Protein AF-A0ABD2MPP8-F1 (afdb_monomer_lite)

pLDDT: mean 80.08, std 15.17, range [40.19, 96.5]

Secondary structure (DSSP, 8-state):
-HHHHHHHHHHHHHHHHHHHHHHHHTT-SEEE----HHHHHHHHHHHHHTT-GGGHHHHHSSEE--SSS-EEE-TTTT--HHHHHHHHHHTTPPP---------TTSSHHHHHHHHHHHHHHH-HHHHHHHHHHHHH-PPP--TT--EEE-TTT--EEE--TTS--HHHHHHHHHHHHHS-----S--------GGG--S-HHHHTTGGGS--

Foldseek 3Di:
DVVVQLVVVLVVLVVVVVVVVVCVVVQHQEAEDADALLRLLLVLVSCVVVQVLQCLCQSNPQWNCLDPRHIYGYPRHHPDPVVVVVVCVVVVNDDDDDDDDPDPQPPDPSSVSSVVSVVCCVPPVVVSVVSSVVSNVSDDPPPPPFDWAAAPRNSTTDGPDQPDDGSLVVVVVVVCCVVDVDDPDDDDDPDRDCPPDDNHDPSCVVVVVVPDD

Structure (mmCIF, N/CA/C/O backbone):
data_AF-A0ABD2MPP8-F1
#
_entry.id   AF-A0ABD2MPP8-F1
#
loop_
_atom_site.group_PDB
_atom_site.id
_atom_site.type_symbol
_atom_site.label_atom_id
_atom_site.label_alt_id
_atom_site.label_comp_id
_atom_site.label_asym_id
_atom_site.label_entity_id
_atom_site.label_seq_id
_atom_site.pdbx_PDB_ins_code
_atom_site.Cartn_x
_atom_site.Cartn_y
_atom_site.Cartn_z
_atom_site.occupancy
_atom_site.B_iso_or_equiv
_atom_site.auth_seq_id
_atom_site.auth_comp_id
_atom_site.auth_asym_id
_atom_site.auth_atom_id
_atom_site.pdbx_PDB_model_num
ATOM 1 N N . MET A 1 1 ? 20.427 -1.787 3.041 1.00 58.88 1 MET A N 1
ATOM 2 C CA . MET A 1 1 ? 19.261 -1.143 2.392 1.00 58.88 1 MET A CA 1
ATOM 3 C C . MET A 1 1 ? 18.561 -2.046 1.381 1.00 58.88 1 MET A C 1
ATOM 5 O O . MET A 1 1 ? 17.381 -2.296 1.579 1.00 58.88 1 MET A O 1
ATOM 9 N N . VAL A 1 2 ? 19.241 -2.560 0.342 1.00 62.03 2 VAL A N 1
ATOM 10 C CA . VAL A 1 2 ? 18.590 -3.377 -0.712 1.00 62.03 2 VAL A CA 1
ATOM 11 C C . VAL A 1 2 ? 17.966 -4.662 -0.151 1.00 62.03 2 VAL A C 1
ATOM 13 O O . VAL A 1 2 ? 16.770 -4.861 -0.313 1.00 62.03 2 VAL A O 1
ATOM 16 N N . VAL A 1 3 ? 18.720 -5.473 0.600 1.00 63.66 3 VAL A N 1
ATOM 17 C CA . VAL A 1 3 ? 18.216 -6.733 1.194 1.00 63.66 3 VAL A CA 1
ATOM 18 C C . VAL A 1 3 ? 16.975 -6.506 2.067 1.00 63.66 3 VAL A C 1
ATOM 20 O O . VAL A 1 3 ? 15.974 -7.193 1.909 1.00 63.66 3 VAL A O 1
ATOM 23 N N . GLN A 1 4 ? 16.992 -5.482 2.924 1.00 70.31 4 GLN A N 1
ATOM 24 C CA . GLN A 1 4 ? 15.853 -5.167 3.791 1.00 70.31 4 GLN A CA 1
ATOM 25 C C . GLN A 1 4 ? 14.607 -4.716 3.020 1.00 70.31 4 GLN A C 1
ATOM 27 O O . GLN A 1 4 ? 13.488 -5.005 3.436 1.00 70.31 4 GLN A O 1
ATOM 32 N N . SER A 1 5 ? 14.805 -4.022 1.896 1.00 72.25 5 SER A N 1
ATOM 33 C CA . SER A 1 5 ? 13.721 -3.631 0.997 1.00 72.25 5 SER A CA 1
ATOM 34 C C . SER A 1 5 ? 13.028 -4.867 0.414 1.00 72.25 5 SER A C 1
ATOM 36 O O . SER A 1 5 ? 11.805 -4.970 0.498 1.00 72.25 5 SER A O 1
ATOM 38 N N . LEU A 1 6 ? 13.806 -5.860 -0.043 1.00 74.81 6 LEU A N 1
ATOM 39 C CA . LEU A 1 6 ? 13.271 -7.136 -0.530 1.00 74.81 6 LEU A CA 1
ATOM 40 C C . LEU A 1 6 ? 12.517 -7.907 0.561 1.00 74.81 6 LEU A C 1
ATOM 42 O O . LEU A 1 6 ? 11.451 -8.456 0.290 1.00 74.81 6 LEU A O 1
ATOM 46 N N . THR A 1 7 ? 13.028 -7.934 1.796 1.00 79.81 7 THR A N 1
ATOM 47 C CA . THR A 1 7 ? 12.351 -8.610 2.915 1.00 79.81 7 THR A CA 1
ATOM 48 C C . THR A 1 7 ? 10.980 -8.000 3.205 1.00 79.81 7 THR A C 1
ATOM 50 O O . THR A 1 7 ? 10.009 -8.730 3.418 1.00 79.81 7 THR A O 1
ATOM 53 N N . ASN A 1 8 ? 10.876 -6.668 3.184 1.00 80.44 8 ASN A N 1
ATOM 54 C CA . ASN A 1 8 ? 9.601 -5.974 3.371 1.00 80.44 8 ASN A CA 1
ATOM 55 C C . ASN A 1 8 ? 8.615 -6.298 2.241 1.00 80.44 8 ASN A C 1
ATOM 57 O O . ASN A 1 8 ? 7.441 -6.566 2.498 1.00 80.44 8 ASN A O 1
ATOM 61 N N . ASP A 1 9 ? 9.099 -6.352 1.003 1.00 81.50 9 ASP A N 1
ATOM 62 C CA . ASP A 1 9 ? 8.280 -6.705 -0.154 1.00 81.50 9 ASP A CA 1
ATOM 63 C C . ASP A 1 9 ? 7.760 -8.145 -0.080 1.00 81.50 9 ASP A C 1
ATOM 65 O O . ASP A 1 9 ? 6.569 -8.386 -0.286 1.00 81.50 9 ASP A O 1
ATOM 69 N N . LEU A 1 10 ? 8.622 -9.094 0.292 1.00 85.00 10 LEU A N 1
ATOM 70 C CA . LEU A 1 10 ? 8.243 -10.489 0.517 1.00 85.00 10 LEU A CA 1
ATOM 71 C C . LEU A 1 10 ? 7.164 -10.599 1.604 1.00 85.00 10 LEU A C 1
ATOM 73 O O . LEU A 1 10 ? 6.162 -11.295 1.426 1.00 85.00 10 LEU A O 1
ATOM 77 N N . LYS A 1 11 ? 7.339 -9.882 2.721 1.00 86.00 11 LYS A N 1
ATOM 78 C CA . LYS A 1 11 ? 6.370 -9.855 3.823 1.00 86.00 11 LYS A CA 1
ATOM 79 C C . LYS A 1 11 ? 5.007 -9.346 3.354 1.00 86.00 11 LYS A C 1
ATOM 81 O O . LYS A 1 11 ? 3.990 -9.952 3.689 1.00 86.00 11 LYS A O 1
ATOM 86 N N . ASN A 1 12 ? 4.978 -8.284 2.551 1.00 86.44 12 ASN A N 1
ATOM 87 C CA . ASN A 1 12 ? 3.739 -7.714 2.022 1.00 86.44 12 ASN A CA 1
ATOM 88 C C . ASN A 1 12 ? 3.041 -8.658 1.032 1.00 86.44 12 ASN A C 1
ATOM 90 O O . ASN A 1 12 ? 1.830 -8.863 1.135 1.00 86.44 12 ASN A O 1
ATOM 94 N N . ILE A 1 13 ? 3.797 -9.296 0.132 1.00 88.44 13 ILE A N 1
ATOM 95 C CA . ILE A 1 13 ? 3.264 -10.294 -0.810 1.00 88.44 13 ILE A CA 1
ATOM 96 C C . ILE A 1 13 ? 2.644 -11.473 -0.048 1.00 88.44 13 ILE A C 1
ATOM 98 O O . ILE A 1 13 ? 1.509 -11.866 -0.329 1.00 88.44 13 ILE A O 1
ATOM 102 N N . ASN A 1 14 ? 3.349 -12.001 0.956 1.00 89.62 14 ASN A N 1
ATOM 103 C CA . ASN A 1 14 ? 2.864 -13.118 1.765 1.00 89.62 14 ASN A CA 1
ATOM 104 C C . ASN A 1 14 ? 1.644 -12.740 2.608 1.00 89.62 14 ASN A C 1
ATOM 106 O O . ASN A 1 14 ? 0.672 -13.493 2.635 1.00 89.62 14 ASN A O 1
ATOM 110 N N . LYS A 1 15 ? 1.651 -11.559 3.245 1.00 91.06 15 LYS A N 1
ATOM 111 C CA . LYS A 1 15 ? 0.497 -11.041 3.996 1.00 91.06 15 LYS A CA 1
ATOM 112 C C . LYS A 1 15 ? -0.742 -10.992 3.105 1.00 91.06 15 LYS A C 1
ATOM 114 O O . LYS A 1 15 ? -1.784 -11.520 3.482 1.00 91.06 15 LYS A O 1
ATOM 119 N N . ARG A 1 16 ? -0.616 -10.422 1.903 1.00 91.69 16 ARG A N 1
ATOM 120 C CA . ARG A 1 16 ? -1.707 -10.360 0.924 1.00 91.69 16 ARG A CA 1
ATOM 121 C C . ARG A 1 16 ? -2.205 -11.756 0.541 1.00 91.69 16 ARG A C 1
ATOM 123 O O . ARG A 1 16 ? -3.410 -11.985 0.542 1.00 91.69 16 ARG A O 1
ATOM 130 N N . LYS A 1 17 ? -1.295 -12.687 0.234 1.00 91.75 17 LYS A N 1
ATOM 131 C CA . LYS A 1 17 ? -1.649 -14.065 -0.140 1.00 91.75 17 LYS A CA 1
ATOM 132 C C . LYS A 1 17 ? -2.447 -14.760 0.964 1.00 91.75 17 LYS A C 1
ATOM 134 O O . LYS A 1 17 ? -3.519 -15.285 0.693 1.00 91.75 17 LYS A O 1
ATOM 139 N N . ILE A 1 18 ? -1.966 -14.690 2.205 1.00 93.88 18 ILE A N 1
ATOM 140 C CA . ILE A 1 18 ? -2.634 -15.302 3.360 1.00 93.88 18 ILE A CA 1
ATOM 141 C C . ILE A 1 18 ? -4.024 -14.697 3.572 1.00 93.88 18 ILE A C 1
ATOM 143 O O . ILE A 1 18 ? -4.979 -15.441 3.773 1.00 93.88 18 ILE A O 1
ATOM 147 N N . LEU A 1 19 ? -4.163 -13.369 3.493 1.00 93.75 19 LEU A N 1
ATOM 148 C CA . LEU A 1 19 ? -5.461 -12.703 3.645 1.00 93.75 19 LEU A CA 1
ATOM 149 C C . LEU A 1 19 ? -6.479 -13.187 2.603 1.00 93.75 19 LEU A C 1
ATOM 151 O O . LEU A 1 19 ? -7.621 -13.475 2.953 1.00 93.75 19 LEU A O 1
ATOM 155 N N . ILE A 1 20 ? -6.057 -13.326 1.346 1.00 93.62 20 ILE A N 1
ATOM 156 C CA . ILE A 1 20 ? -6.913 -13.831 0.266 1.00 93.62 20 ILE A CA 1
ATOM 157 C C . ILE A 1 20 ? -7.263 -15.304 0.486 1.00 93.62 20 ILE A C 1
ATOM 159 O O . ILE A 1 20 ? -8.428 -15.675 0.365 1.00 93.62 20 ILE A O 1
ATOM 163 N N . ASP A 1 21 ? -6.288 -16.142 0.843 1.00 93.94 21 ASP A N 1
ATOM 164 C CA . ASP A 1 21 ? -6.516 -17.569 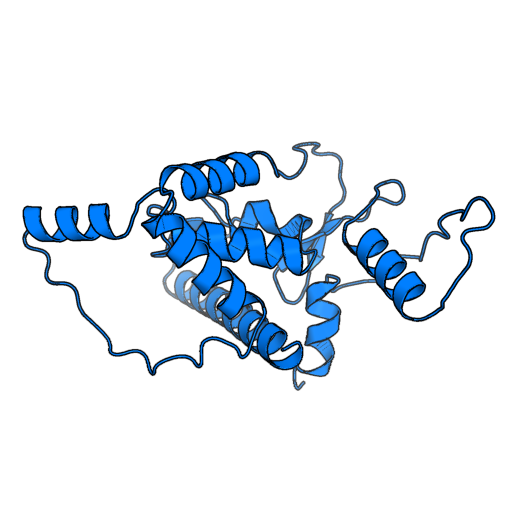1.089 1.00 93.94 21 ASP A CA 1
ATOM 165 C C . ASP A 1 21 ? -7.501 -17.787 2.250 1.00 93.94 21 ASP A C 1
ATOM 167 O O . ASP A 1 21 ? -8.380 -18.648 2.177 1.00 93.94 21 ASP A O 1
ATOM 171 N N . VAL A 1 22 ? -7.397 -16.982 3.312 1.00 95.81 22 VAL A N 1
ATOM 172 C CA . VAL A 1 22 ? -8.336 -17.001 4.442 1.00 95.81 22 VAL A CA 1
ATOM 173 C C . VAL A 1 22 ? -9.717 -16.507 4.016 1.00 95.81 22 VAL A C 1
ATOM 175 O O . VAL A 1 22 ? -10.708 -17.167 4.317 1.00 95.81 22 VAL A O 1
ATOM 178 N N . ALA A 1 23 ? -9.807 -15.402 3.274 1.00 95.12 23 ALA A N 1
ATOM 179 C CA . ALA A 1 23 ? -11.087 -14.891 2.789 1.00 95.12 23 ALA A CA 1
ATOM 180 C C . ALA A 1 23 ? -11.810 -15.901 1.888 1.00 95.12 23 ALA A C 1
ATOM 182 O O . ALA A 1 23 ? -13.013 -16.095 2.042 1.00 95.12 23 ALA A O 1
ATOM 183 N N . LYS A 1 24 ? -11.081 -16.618 1.024 1.00 94.50 24 LYS A N 1
ATOM 184 C CA . LYS A 1 24 ? -11.640 -17.703 0.203 1.00 94.50 24 LYS A CA 1
ATOM 185 C C . LYS A 1 24 ? -12.188 -18.845 1.053 1.00 94.50 24 LYS A C 1
ATOM 187 O O . LYS A 1 24 ? -13.294 -19.308 0.800 1.00 94.50 24 LYS A O 1
ATOM 192 N N . LYS A 1 25 ? -11.456 -19.270 2.090 1.00 95.81 25 LYS A N 1
ATOM 193 C CA . LYS A 1 25 ? -11.927 -20.307 3.030 1.00 95.81 25 LYS A CA 1
ATOM 194 C C . LYS A 1 25 ? -13.184 -19.887 3.791 1.00 95.81 25 LYS A C 1
ATOM 196 O O . LYS A 1 25 ? -14.026 -20.729 4.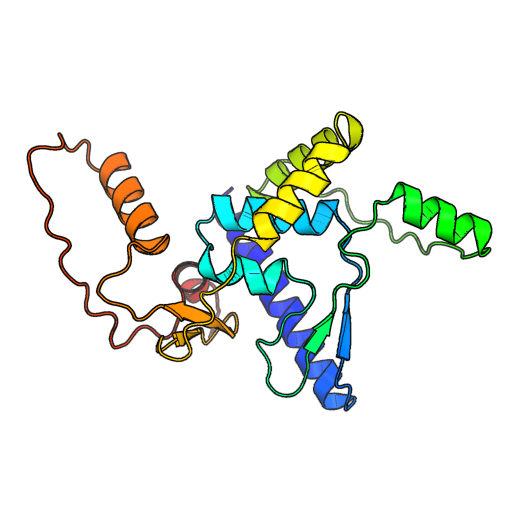072 1.00 95.81 25 LYS A O 1
ATOM 201 N N . LEU A 1 26 ? -13.304 -18.600 4.111 1.00 95.50 26 LEU A N 1
ATOM 202 C CA . LEU A 1 26 ? -14.459 -18.024 4.804 1.00 95.50 26 LEU A CA 1
ATOM 203 C C . LEU A 1 26 ? -15.590 -17.591 3.853 1.00 95.50 26 LEU A C 1
ATOM 205 O O . LEU A 1 26 ? -16.607 -17.086 4.318 1.00 95.50 26 LEU A O 1
ATOM 209 N N . ASN A 1 27 ? -15.430 -17.791 2.540 1.00 94.44 27 ASN A N 1
ATOM 210 C CA . ASN A 1 27 ? -16.364 -17.353 1.500 1.00 94.44 27 ASN A CA 1
ATOM 211 C C . ASN A 1 27 ? -16.661 -15.835 1.523 1.00 94.44 27 ASN A C 1
ATOM 213 O O . ASN A 1 27 ? -17.768 -15.384 1.225 1.00 94.44 27 ASN A O 1
ATOM 217 N N . CYS A 1 28 ? -15.659 -15.032 1.885 1.00 94.62 28 CYS A N 1
ATOM 218 C CA . CYS A 1 28 ? -15.737 -13.576 1.910 1.00 94.62 28 CYS A CA 1
ATOM 219 C C . CYS A 1 28 ? -15.312 -12.989 0.560 1.00 94.62 28 CYS A C 1
ATOM 221 O O . CYS A 1 28 ? -14.188 -13.200 0.110 1.00 94.62 28 CYS A O 1
ATOM 223 N N . LYS A 1 29 ? -16.182 -12.176 -0.049 1.00 94.69 29 LYS A N 1
ATOM 224 C CA . LYS A 1 29 ? -15.888 -11.469 -1.308 1.00 94.69 29 LYS A CA 1
ATOM 225 C C . LYS A 1 29 ? -15.012 -10.225 -1.119 1.00 94.69 29 LYS A C 1
ATOM 227 O O . LYS A 1 29 ? -14.281 -9.842 -2.028 1.00 94.69 29 LYS A O 1
ATOM 232 N N . PHE A 1 30 ? -15.094 -9.585 0.046 1.00 96.00 30 PHE A N 1
ATOM 233 C CA . PHE A 1 30 ? -14.427 -8.313 0.319 1.00 96.00 30 PHE A CA 1
ATOM 234 C C . PHE A 1 30 ? -13.554 -8.404 1.567 1.00 96.00 30 PHE A C 1
ATOM 236 O O . PHE A 1 30 ? -13.971 -8.957 2.583 1.00 96.00 30 PHE A O 1
ATOM 243 N N . ILE A 1 31 ? -12.358 -7.828 1.485 1.00 96.38 31 ILE A N 1
ATOM 244 C CA . ILE A 1 31 ? -11.451 -7.632 2.618 1.00 96.38 31 ILE A CA 1
ATOM 245 C C . ILE A 1 31 ? -11.286 -6.129 2.803 1.00 96.38 31 ILE A C 1
ATOM 247 O O . ILE A 1 31 ? -10.921 -5.444 1.854 1.00 96.38 31 ILE A O 1
ATOM 251 N N . PHE A 1 32 ? -11.511 -5.618 4.010 1.00 96.00 32 PHE A N 1
ATOM 252 C CA . PHE A 1 32 ? -11.220 -4.225 4.340 1.00 96.00 32 PHE A CA 1
ATOM 253 C C . PHE A 1 32 ? -9.860 -4.129 5.011 1.00 96.00 32 PHE A C 1
ATOM 255 O O . PHE A 1 32 ? -9.592 -4.844 5.979 1.00 96.00 32 PHE A O 1
ATOM 262 N N . THR A 1 33 ? -9.005 -3.254 4.500 1.00 94.50 33 THR A N 1
ATOM 263 C CA . THR A 1 33 ? -7.684 -3.006 5.068 1.00 94.50 33 THR A CA 1
ATOM 264 C C . THR A 1 33 ? -7.598 -1.597 5.668 1.00 94.50 33 THR A C 1
ATOM 266 O O . THR A 1 33 ? -8.309 -0.689 5.226 1.00 94.50 33 THR A O 1
ATOM 269 N N . PRO A 1 34 ? -6.798 -1.417 6.736 1.00 92.62 34 PRO A N 1
ATOM 270 C CA . PRO A 1 34 ? -6.853 -0.221 7.574 1.00 92.62 34 PRO A CA 1
ATOM 271 C C . PRO A 1 34 ? -5.926 0.912 7.108 1.00 92.62 34 PRO A C 1
ATOM 273 O O . PRO A 1 34 ? -5.648 1.805 7.899 1.00 92.62 34 PRO A O 1
ATOM 276 N N . GLU A 1 35 ? -5.391 0.874 5.884 1.00 93.38 35 GLU A N 1
ATOM 277 C CA . GLU A 1 35 ? -4.392 1.861 5.461 1.00 93.38 35 GLU A CA 1
ATOM 278 C C . GLU A 1 35 ? -4.974 3.275 5.372 1.00 93.38 35 GLU A C 1
ATOM 280 O O . GLU A 1 35 ? -6.041 3.490 4.786 1.00 93.38 35 GLU A O 1
ATOM 285 N N . ILE A 1 36 ? -4.217 4.238 5.897 1.00 94.06 36 ILE A N 1
ATOM 286 C CA . ILE A 1 36 ? -4.556 5.664 5.884 1.00 94.06 36 ILE A CA 1
ATOM 287 C C . ILE A 1 36 ? -3.749 6.436 4.834 1.00 94.06 36 ILE A C 1
ATOM 289 O O . ILE A 1 36 ? -2.896 5.884 4.133 1.00 94.06 36 ILE A O 1
ATOM 293 N N . SER A 1 37 ? -4.000 7.741 4.721 1.00 93.62 37 SER A N 1
ATOM 294 C CA . SER A 1 37 ? -3.366 8.607 3.717 1.00 93.62 37 SER A CA 1
ATOM 295 C C . SER A 1 37 ? -1.834 8.560 3.722 1.00 93.62 37 SER A C 1
ATOM 297 O O . SER A 1 37 ? -1.218 8.468 2.656 1.00 93.62 37 SER A O 1
ATOM 299 N N . THR A 1 38 ? -1.207 8.543 4.899 1.00 93.50 38 THR A N 1
ATOM 300 C CA . THR A 1 38 ? 0.253 8.454 5.043 1.00 93.50 38 THR A CA 1
ATOM 301 C C . THR A 1 38 ? 0.810 7.107 4.594 1.00 93.50 38 THR A C 1
ATOM 303 O O . THR A 1 38 ? 1.861 7.067 3.951 1.00 93.50 38 THR A O 1
ATOM 306 N N . ASP A 1 39 ? 0.104 6.010 4.872 1.00 93.38 39 ASP A N 1
ATOM 307 C CA . ASP A 1 39 ? 0.521 4.664 4.468 1.00 93.38 39 ASP A CA 1
ATOM 308 C C . ASP A 1 39 ? 0.493 4.540 2.948 1.00 93.38 39 ASP A C 1
ATOM 310 O O . ASP A 1 39 ? 1.457 4.096 2.320 1.00 93.38 39 ASP A O 1
ATOM 314 N N . ILE A 1 40 ? -0.598 5.005 2.335 1.00 94.12 40 ILE A N 1
ATOM 315 C CA . ILE A 1 40 ? -0.765 4.920 0.888 1.00 94.12 40 ILE A CA 1
ATOM 316 C C . ILE A 1 40 ? 0.203 5.851 0.157 1.00 94.12 40 ILE A C 1
ATOM 318 O O . ILE A 1 40 ? 0.750 5.466 -0.877 1.00 94.12 40 ILE A O 1
ATOM 322 N N . ALA A 1 41 ? 0.484 7.039 0.697 1.00 94.50 41 ALA A N 1
ATOM 323 C CA . ALA A 1 41 ? 1.487 7.938 0.131 1.00 94.50 41 ALA A CA 1
ATOM 324 C C . ALA A 1 41 ? 2.904 7.354 0.249 1.00 94.50 41 ALA A C 1
ATOM 326 O O . ALA A 1 41 ? 3.685 7.424 -0.703 1.00 94.50 41 ALA A O 1
ATOM 327 N N . SER A 1 42 ? 3.222 6.713 1.376 1.00 93.69 42 SER A N 1
ATOM 328 C CA . SER A 1 42 ? 4.508 6.034 1.574 1.00 93.69 42 SER A CA 1
ATOM 329 C C . SER A 1 42 ? 4.676 4.861 0.610 1.00 93.69 42 SER A C 1
ATOM 331 O O . SER A 1 42 ? 5.730 4.715 -0.015 1.00 93.69 42 SER A O 1
ATOM 333 N N . GLN A 1 43 ? 3.622 4.062 0.420 1.00 92.38 43 GLN A N 1
ATOM 334 C CA . GLN A 1 43 ? 3.604 2.957 -0.536 1.00 92.38 43 GLN A CA 1
ATOM 335 C C . GLN A 1 43 ? 3.736 3.457 -1.981 1.00 92.38 43 GLN A C 1
ATOM 337 O O . GLN A 1 43 ? 4.496 2.881 -2.761 1.00 92.38 43 GLN A O 1
ATOM 342 N N . LEU A 1 44 ? 3.049 4.548 -2.335 1.00 93.31 44 LEU A N 1
ATOM 343 C CA . LEU A 1 44 ? 3.140 5.184 -3.650 1.00 93.31 44 LEU A CA 1
ATOM 344 C C . LEU A 1 44 ? 4.577 5.603 -3.962 1.00 93.31 44 LEU A C 1
ATOM 346 O O . LEU A 1 44 ? 5.142 5.177 -4.968 1.00 93.31 44 LEU A O 1
ATOM 350 N N . LEU A 1 45 ? 5.182 6.405 -3.085 1.00 92.88 45 LEU A N 1
ATOM 351 C CA . LEU A 1 45 ? 6.540 6.908 -3.278 1.00 92.88 45 LEU A CA 1
ATOM 352 C C . LEU A 1 45 ? 7.571 5.774 -3.262 1.00 92.88 45 LEU A C 1
ATOM 354 O O . LEU A 1 45 ? 8.513 5.798 -4.052 1.00 92.88 45 LEU A O 1
ATOM 358 N N . SER A 1 46 ? 7.364 4.746 -2.435 1.00 91.12 46 SER A N 1
ATOM 359 C CA . SER A 1 46 ? 8.209 3.545 -2.425 1.00 91.12 46 SER A CA 1
ATOM 360 C C . SER A 1 46 ? 8.130 2.788 -3.746 1.00 91.12 46 SER A C 1
ATOM 362 O O . SER A 1 46 ? 9.159 2.412 -4.307 1.00 91.12 46 SER A O 1
ATOM 364 N N . ASN A 1 47 ? 6.926 2.606 -4.288 1.00 88.94 47 ASN A N 1
ATOM 365 C CA . ASN A 1 47 ? 6.737 1.967 -5.584 1.00 88.94 47 ASN A CA 1
ATOM 366 C C . ASN A 1 47 ? 7.377 2.780 -6.715 1.00 88.94 47 ASN A C 1
ATOM 368 O O . ASN A 1 47 ? 8.001 2.189 -7.593 1.00 88.94 47 ASN A O 1
ATOM 372 N N . VAL A 1 48 ? 7.302 4.113 -6.678 1.00 88.75 48 VAL A N 1
ATOM 373 C CA . VAL A 1 48 ? 8.001 4.978 -7.643 1.00 88.75 48 VAL A CA 1
ATOM 374 C C . VAL A 1 48 ? 9.520 4.830 -7.515 1.00 88.75 48 VAL A C 1
ATOM 376 O O . VAL A 1 48 ? 10.189 4.580 -8.515 1.00 88.75 48 VAL A O 1
ATOM 379 N N . ALA A 1 49 ? 10.065 4.910 -6.298 1.00 87.56 49 ALA A N 1
ATOM 380 C CA . ALA A 1 49 ? 11.503 4.812 -6.046 1.00 87.56 49 ALA A CA 1
ATOM 381 C C . ALA A 1 49 ? 12.096 3.449 -6.449 1.00 87.56 49 ALA A C 1
ATOM 383 O O . ALA A 1 49 ? 13.231 3.375 -6.913 1.00 87.56 49 ALA A O 1
ATOM 384 N N . LEU A 1 50 ? 11.321 2.369 -6.308 1.00 83.69 50 LEU A N 1
ATOM 385 C CA . LEU A 1 50 ? 11.700 1.015 -6.727 1.00 83.69 50 LEU A CA 1
ATOM 386 C C . LEU A 1 50 ? 11.366 0.722 -8.203 1.00 83.69 50 LEU A C 1
ATOM 388 O O . LEU A 1 50 ? 11.577 -0.400 -8.667 1.00 83.69 50 LEU A O 1
ATOM 392 N N . GLY A 1 51 ? 10.809 1.696 -8.931 1.00 80.38 51 GLY A N 1
ATOM 393 C CA . GLY A 1 51 ? 10.407 1.582 -10.336 1.00 80.38 51 GLY A CA 1
ATOM 394 C C . GLY A 1 51 ? 9.286 0.574 -10.606 1.00 80.38 51 GLY A C 1
ATOM 395 O O . GLY A 1 51 ? 9.211 -0.017 -11.682 1.00 80.38 51 GLY A O 1
ATOM 396 N N . ARG A 1 52 ? 8.381 0.386 -9.642 1.00 80.69 52 ARG A N 1
ATOM 397 C CA . ARG A 1 52 ? 7.180 -0.463 -9.718 1.00 80.69 52 ARG A CA 1
ATOM 398 C C . ARG A 1 52 ? 5.965 0.306 -10.236 1.00 80.69 52 ARG A C 1
ATOM 400 O O . ARG A 1 52 ? 4.866 0.179 -9.698 1.00 80.69 52 ARG A O 1
ATOM 407 N N . GLY A 1 53 ? 6.153 1.092 -11.295 1.00 81.56 53 GLY A N 1
ATOM 408 C CA . GLY A 1 53 ? 5.117 1.975 -11.840 1.00 81.56 53 GLY A CA 1
ATOM 409 C C . GLY A 1 53 ? 3.819 1.248 -12.206 1.00 81.56 53 GLY A C 1
ATOM 410 O O . GLY A 1 53 ? 2.739 1.696 -11.842 1.00 81.56 53 GLY A O 1
ATOM 411 N N . SER A 1 54 ? 3.917 0.066 -12.825 1.00 79.81 54 SER A N 1
ATOM 412 C CA . SER A 1 54 ? 2.744 -0.721 -13.247 1.00 79.81 54 SER A CA 1
ATOM 413 C C . SER A 1 54 ? 1.890 -1.260 -12.094 1.00 79.81 54 SER A C 1
ATOM 415 O O . SER A 1 54 ? 0.752 -1.666 -12.305 1.00 79.81 54 SER A O 1
ATOM 417 N N . HIS A 1 55 ? 2.432 -1.298 -10.875 1.00 83.69 55 HIS A N 1
ATOM 418 C CA . HIS A 1 55 ? 1.743 -1.838 -9.702 1.00 83.69 55 HIS A CA 1
ATOM 419 C C . HIS A 1 55 ? 1.042 -0.750 -8.884 1.00 83.69 55 HIS A C 1
ATOM 421 O O . HIS A 1 55 ? 0.145 -1.079 -8.107 1.00 83.69 55 HIS A O 1
ATOM 427 N N . ILE A 1 56 ? 1.414 0.522 -9.086 1.00 88.75 56 ILE A N 1
ATOM 428 C CA . ILE A 1 56 ? 0.886 1.681 -8.356 1.00 88.75 56 ILE A CA 1
ATOM 429 C C . ILE A 1 56 ? -0.651 1.691 -8.308 1.00 88.75 56 ILE A C 1
ATOM 431 O O . ILE A 1 56 ? -1.169 1.677 -7.193 1.00 88.75 56 ILE A O 1
ATOM 435 N N . PRO A 1 57 ? -1.396 1.605 -9.431 1.00 88.38 57 PRO A N 1
ATOM 436 C CA . PRO A 1 57 ? -2.859 1.692 -9.387 1.00 88.38 57 PRO A CA 1
ATOM 437 C C . PRO A 1 57 ? -3.513 0.645 -8.471 1.00 88.38 57 PRO A C 1
ATOM 439 O O . PRO A 1 57 ? -4.518 0.923 -7.827 1.00 88.38 57 PRO A O 1
ATOM 442 N N . LEU A 1 58 ? -2.930 -0.553 -8.386 1.00 89.00 58 LEU A N 1
ATOM 443 C CA . LEU A 1 58 ? -3.470 -1.676 -7.610 1.00 89.00 58 LEU A CA 1
ATOM 444 C C . LEU A 1 58 ? -3.057 -1.610 -6.131 1.00 89.00 58 LEU A C 1
ATOM 446 O O . LEU A 1 58 ? -3.838 -1.947 -5.238 1.00 89.00 58 LEU A O 1
ATOM 450 N N . ASP A 1 59 ? -1.826 -1.172 -5.864 1.00 89.31 59 ASP A N 1
ATOM 451 C CA . ASP A 1 59 ? -1.296 -1.063 -4.503 1.00 89.31 59 ASP A CA 1
ATOM 452 C C . ASP A 1 59 ? -1.832 0.171 -3.775 1.00 89.31 59 ASP A C 1
ATOM 454 O O . ASP A 1 59 ? -2.070 0.116 -2.571 1.00 89.31 59 ASP A O 1
ATOM 458 N N . THR A 1 60 ? -2.024 1.278 -4.496 1.00 90.81 60 THR A N 1
ATOM 459 C CA . THR A 1 60 ? -2.420 2.559 -3.908 1.00 90.81 60 THR A CA 1
ATOM 460 C C . THR A 1 60 ? -3.860 2.927 -4.203 1.00 90.81 60 THR A C 1
ATOM 462 O O . THR A 1 60 ? -4.341 3.870 -3.597 1.00 90.81 60 THR A O 1
ATOM 465 N N . GLY A 1 61 ? -4.549 2.249 -5.121 1.00 90.56 61 GLY A N 1
ATOM 466 C CA . GLY A 1 61 ? -5.945 2.541 -5.444 1.00 90.56 61 GLY A CA 1
ATOM 467 C C . GLY A 1 61 ? -6.918 2.183 -4.319 1.00 90.56 61 GLY A C 1
ATOM 468 O O . GLY A 1 61 ? -6.567 1.534 -3.329 1.00 90.56 61 GLY A O 1
ATOM 469 N N . PHE A 1 62 ? -8.181 2.577 -4.495 1.00 91.44 62 PHE A N 1
ATOM 470 C CA . PHE A 1 62 ? -9.258 2.239 -3.557 1.00 91.44 62 PHE A CA 1
ATOM 471 C C . PHE A 1 62 ? -9.459 0.725 -3.411 1.00 91.44 62 PHE A C 1
ATOM 473 O O . PHE A 1 62 ? -9.751 0.243 -2.316 1.00 91.44 62 PHE A O 1
ATOM 480 N N . CYS A 1 63 ? -9.283 -0.022 -4.503 1.00 91.06 63 CYS A N 1
ATOM 481 C CA . CYS A 1 63 ? -9.434 -1.468 -4.521 1.00 91.06 63 CYS A CA 1
ATOM 482 C C . CYS A 1 63 ? -8.239 -2.166 -5.183 1.00 91.06 63 CYS A C 1
ATOM 484 O O . CYS A 1 63 ? -7.630 -1.631 -6.107 1.00 91.06 63 CYS A O 1
ATOM 486 N N . ASP A 1 64 ? -7.913 -3.365 -4.700 1.00 91.44 64 ASP A N 1
ATOM 487 C CA . ASP A 1 64 ? -7.029 -4.323 -5.371 1.00 91.44 64 ASP A CA 1
ATOM 488 C C . ASP A 1 64 ? -7.890 -5.480 -5.900 1.00 91.44 64 ASP A C 1
ATOM 490 O O . ASP A 1 64 ? -8.466 -6.251 -5.126 1.00 91.44 64 ASP A O 1
ATOM 494 N N . THR A 1 65 ? -7.973 -5.568 -7.228 1.00 89.75 65 THR A N 1
ATOM 495 C CA . THR A 1 65 ? -8.764 -6.542 -7.997 1.00 89.75 65 THR A CA 1
ATOM 496 C C . THR A 1 65 ? -7.897 -7.606 -8.677 1.00 89.75 65 THR A C 1
ATOM 498 O O . THR A 1 65 ? -8.326 -8.251 -9.629 1.00 89.75 65 THR A O 1
ATOM 501 N N . ARG A 1 66 ? -6.658 -7.818 -8.211 1.00 87.69 66 ARG A N 1
ATOM 502 C CA . ARG A 1 66 ? -5.750 -8.844 -8.764 1.00 87.69 66 ARG A CA 1
ATOM 503 C C . ARG A 1 66 ? -6.240 -10.287 -8.565 1.00 87.69 66 ARG A C 1
ATOM 505 O O . ARG A 1 66 ? -5.671 -11.192 -9.168 1.00 87.69 66 ARG A O 1
ATOM 512 N N . ASP A 1 67 ? -7.197 -10.525 -7.669 1.00 88.38 67 ASP A N 1
ATOM 513 C CA . ASP A 1 67 ? -7.845 -11.829 -7.489 1.00 88.38 67 ASP A CA 1
ATOM 514 C C . ASP A 1 67 ? -9.283 -11.774 -8.020 1.00 88.38 67 ASP A C 1
ATOM 516 O O . ASP A 1 67 ? -9.997 -10.801 -7.791 1.00 88.38 67 ASP A O 1
ATOM 520 N N . GLU A 1 68 ? -9.701 -12.819 -8.733 1.00 86.69 68 GLU A N 1
ATOM 521 C CA . GLU A 1 68 ? -11.006 -12.864 -9.408 1.00 86.69 68 GLU A CA 1
ATOM 522 C C . GLU A 1 68 ? -12.184 -13.016 -8.434 1.00 86.69 68 GLU A C 1
ATOM 524 O O . GLU A 1 68 ? -13.300 -12.595 -8.737 1.00 86.69 68 GLU A O 1
ATOM 529 N N . HIS A 1 69 ? -11.954 -13.615 -7.262 1.00 89.00 69 HIS A N 1
ATOM 530 C CA . HIS A 1 69 ? -13.016 -13.940 -6.308 1.00 89.00 69 HIS A CA 1
ATOM 531 C C . HIS A 1 69 ? -13.055 -12.992 -5.111 1.00 89.00 69 HIS A C 1
ATOM 533 O O . HIS A 1 69 ? -14.128 -12.763 -4.551 1.00 89.00 69 HIS A O 1
ATOM 539 N N . VAL A 1 70 ? -11.901 -12.447 -4.716 1.00 94.12 70 VAL A N 1
ATOM 540 C CA . VAL A 1 70 ? -11.767 -11.605 -3.524 1.00 94.12 70 VAL A CA 1
ATOM 541 C C . VAL A 1 70 ? -11.191 -10.241 -3.883 1.00 94.12 70 VAL A C 1
ATOM 543 O O . VAL A 1 70 ? -10.115 -10.139 -4.460 1.00 94.12 70 VAL A O 1
ATOM 546 N N . THR A 1 71 ? -11.875 -9.172 -3.481 1.00 94.75 71 THR A N 1
ATOM 547 C CA . THR A 1 71 ? -11.407 -7.792 -3.663 1.00 94.75 71 THR A CA 1
ATOM 548 C C . THR A 1 71 ? -10.972 -7.194 -2.330 1.00 94.75 71 THR A C 1
ATOM 550 O O . THR A 1 71 ? -11.713 -7.243 -1.346 1.00 94.75 71 THR A O 1
ATOM 553 N N . ILE A 1 72 ? -9.784 -6.592 -2.297 1.00 95.50 72 ILE A N 1
ATOM 554 C CA . ILE A 1 72 ? -9.314 -5.839 -1.127 1.00 95.50 72 ILE A CA 1
ATOM 555 C C . ILE A 1 72 ? -9.727 -4.377 -1.297 1.00 95.50 72 ILE A C 1
ATOM 557 O O . ILE A 1 72 ? -9.514 -3.802 -2.361 1.00 95.50 72 ILE A O 1
ATOM 561 N N . LEU A 1 73 ? -10.313 -3.785 -0.261 1.00 95.88 73 LEU A N 1
ATOM 562 C CA . LEU A 1 73 ? -10.822 -2.418 -0.218 1.00 95.88 73 LEU A CA 1
ATOM 563 C C . LEU A 1 73 ? -10.092 -1.611 0.855 1.00 95.88 73 LEU A C 1
ATOM 565 O O . LEU A 1 73 ? -9.896 -2.092 1.970 1.00 95.88 73 LEU A O 1
ATOM 569 N N . ARG A 1 74 ? -9.763 -0.359 0.525 1.00 95.06 74 ARG A N 1
ATOM 570 C CA . ARG A 1 74 ? -9.023 0.578 1.385 1.00 95.06 74 ARG A CA 1
ATOM 571 C C . ARG A 1 74 ? -9.894 1.785 1.749 1.00 95.06 74 ARG A C 1
ATOM 573 O O . ARG A 1 74 ? -9.680 2.878 1.220 1.00 95.06 74 ARG A O 1
ATOM 580 N N . PRO A 1 75 ? -10.914 1.611 2.608 1.00 94.69 75 PRO A N 1
ATOM 581 C CA . PRO A 1 75 ? -11.882 2.665 2.905 1.00 94.69 75 PRO A CA 1
ATOM 582 C C . PRO A 1 75 ? -11.252 3.873 3.605 1.00 94.69 75 PRO A C 1
ATOM 584 O O . PRO A 1 75 ? -11.713 4.994 3.413 1.00 94.69 75 PRO A O 1
ATOM 587 N N . LEU A 1 76 ? -10.182 3.660 4.379 1.00 94.81 76 LEU A N 1
ATOM 588 C CA . LEU A 1 76 ? -9.545 4.708 5.177 1.00 94.81 76 LEU A CA 1
ATOM 589 C C . LEU A 1 76 ? -8.456 5.494 4.428 1.00 94.81 76 LEU A C 1
ATOM 591 O O . LEU A 1 76 ? -7.885 6.431 4.980 1.00 94.81 76 LEU A O 1
ATOM 595 N N . ARG A 1 77 ? -8.209 5.179 3.150 1.00 92.62 77 ARG A N 1
ATOM 596 C CA . ARG A 1 77 ? -7.091 5.712 2.354 1.00 92.62 77 ARG A CA 1
ATOM 597 C C . ARG A 1 77 ? -6.971 7.240 2.349 1.00 92.62 77 ARG A C 1
ATOM 599 O O . ARG A 1 77 ? -5.878 7.759 2.162 1.00 92.62 77 ARG A O 1
ATOM 606 N N . VAL A 1 78 ? -8.080 7.963 2.450 1.00 90.19 78 VAL A N 1
ATOM 607 C CA . VAL A 1 78 ? -8.095 9.433 2.347 1.00 90.19 78 VAL A CA 1
ATOM 608 C C . VAL A 1 78 ? -8.092 10.136 3.701 1.00 90.19 78 VAL A C 1
ATOM 610 O O . VAL A 1 78 ? -8.055 11.360 3.726 1.00 90.19 78 VAL A O 1
ATOM 613 N N . PHE A 1 79 ? -8.119 9.381 4.798 1.00 92.50 79 PHE A N 1
ATOM 614 C CA . PHE A 1 79 ? -8.192 9.931 6.144 1.00 92.50 79 PHE A CA 1
ATOM 615 C C . PHE A 1 79 ? -6.805 10.120 6.751 1.00 92.50 79 PHE A C 1
ATOM 617 O O . PHE A 1 79 ? -5.852 9.397 6.435 1.00 92.50 79 PHE A O 1
ATOM 624 N N . ASP A 1 80 ? -6.703 11.100 7.639 1.00 90.69 80 ASP A N 1
ATOM 625 C CA . ASP A 1 80 ? -5.550 11.317 8.505 1.00 90.69 80 ASP A CA 1
ATOM 626 C C . ASP A 1 80 ? -5.742 10.631 9.868 1.00 90.69 80 ASP A C 1
ATOM 628 O O . ASP A 1 80 ? -6.857 10.441 10.358 1.00 90.69 80 ASP A O 1
ATOM 632 N N . ILE A 1 81 ? -4.636 10.315 10.540 1.00 89.81 81 ILE A N 1
ATOM 633 C CA . ILE A 1 81 ? -4.644 9.702 11.870 1.00 89.81 81 ILE A CA 1
ATOM 634 C C . ILE A 1 81 ? -5.362 10.577 12.905 1.00 89.81 81 ILE A C 1
ATOM 636 O O . ILE A 1 81 ? -6.036 10.059 13.792 1.00 89.81 81 ILE A O 1
ATOM 640 N N . LYS A 1 82 ? -5.266 11.907 12.776 1.00 90.81 82 LYS A N 1
ATOM 641 C CA . LYS A 1 82 ? -5.953 12.860 13.662 1.00 90.81 82 LYS A CA 1
ATOM 642 C C . LYS A 1 82 ? -7.470 12.785 13.503 1.00 90.81 82 LYS A C 1
ATOM 644 O O . LYS A 1 82 ? -8.189 12.837 14.496 1.00 90.81 82 LYS A O 1
ATOM 649 N N . GLU A 1 83 ? -7.951 12.633 12.272 1.00 92.44 83 GLU A N 1
ATOM 650 C CA . GLU A 1 83 ? -9.379 12.490 11.981 1.00 92.44 83 GLU A CA 1
ATOM 651 C C . GLU A 1 83 ? -9.913 11.181 12.558 1.00 92.44 83 GLU A C 1
ATOM 653 O O . GLU A 1 83 ? -10.960 11.180 13.201 1.00 92.44 83 GLU A O 1
ATOM 658 N N . LEU A 1 84 ? -9.158 10.086 12.416 1.00 92.31 84 LEU A N 1
ATOM 659 C CA . LEU A 1 84 ? -9.511 8.802 13.024 1.00 92.31 84 LEU A CA 1
ATOM 660 C C . LEU A 1 84 ? -9.491 8.855 14.555 1.00 92.31 84 LEU A C 1
ATOM 662 O O . LEU A 1 84 ? -10.376 8.296 15.198 1.00 92.31 84 LEU A O 1
ATOM 666 N N . ALA A 1 85 ? -8.523 9.553 15.152 1.00 92.12 85 ALA A N 1
ATOM 667 C CA . ALA A 1 85 ? -8.464 9.738 16.599 1.00 92.12 85 ALA A CA 1
ATOM 668 C C . ALA A 1 85 ? -9.682 10.516 17.121 1.00 92.12 85 ALA A C 1
ATOM 670 O O . ALA A 1 85 ? -10.300 10.105 18.103 1.00 92.12 85 ALA A O 1
ATOM 671 N N . LEU A 1 86 ? -10.068 11.599 16.437 1.00 94.50 86 LEU A N 1
ATOM 672 C CA . LEU A 1 86 ? -11.279 12.357 16.758 1.00 94.50 86 LEU A CA 1
ATOM 673 C C . LEU A 1 86 ? -12.541 11.516 16.553 1.00 94.50 86 LEU A C 1
ATOM 675 O O . LEU A 1 86 ? -13.425 11.529 17.405 1.00 94.50 86 LEU A O 1
ATOM 679 N N . TYR A 1 87 ? -12.616 10.750 15.464 1.00 94.50 87 TYR A N 1
ATOM 680 C CA . TYR A 1 87 ? -13.732 9.843 15.210 1.00 94.50 87 TYR A CA 1
ATOM 681 C C . TYR A 1 87 ? -13.888 8.819 16.339 1.00 94.50 87 TYR A C 1
ATOM 683 O O . TYR A 1 87 ? -14.993 8.640 16.852 1.00 94.50 87 TYR A O 1
ATOM 691 N N . ASN A 1 88 ? -12.791 8.196 16.773 1.00 93.31 88 ASN A N 1
ATOM 692 C CA . ASN A 1 88 ? -12.806 7.249 17.884 1.00 93.31 88 ASN A CA 1
ATOM 693 C C . ASN A 1 88 ? -13.256 7.918 19.185 1.00 93.31 88 ASN A C 1
ATOM 695 O O . ASN A 1 88 ? -14.100 7.367 19.886 1.00 93.31 88 ASN A O 1
ATOM 699 N N . TYR A 1 89 ? -12.760 9.125 19.470 1.00 93.88 89 TYR A N 1
ATOM 700 C CA . TYR A 1 89 ? -13.163 9.896 20.644 1.00 93.88 89 TYR A CA 1
ATOM 701 C C . TYR A 1 89 ? -14.669 10.195 20.652 1.00 93.88 89 TYR A C 1
ATOM 703 O O . TYR A 1 89 ? -15.353 9.877 21.622 1.00 93.88 89 TYR A O 1
ATOM 711 N N . PHE A 1 90 ? -15.216 10.741 19.561 1.00 96.50 90 PHE A N 1
ATOM 712 C CA . PHE A 1 90 ? -16.639 11.092 19.486 1.00 96.50 90 PHE A CA 1
ATOM 713 C C . PHE A 1 90 ? -17.575 9.876 19.485 1.00 96.50 90 PHE A C 1
ATOM 715 O O . PHE A 1 90 ? -18.725 9.999 19.903 1.00 96.50 90 PHE A O 1
ATOM 722 N N . ASN A 1 91 ? -17.098 8.708 19.045 1.00 96.00 91 ASN A N 1
ATOM 723 C CA . ASN A 1 91 ? -17.870 7.463 19.044 1.00 96.00 91 ASN A CA 1
ATOM 724 C C . ASN A 1 91 ? -17.579 6.561 20.256 1.00 96.00 91 ASN A C 1
ATOM 726 O O . ASN A 1 91 ? -18.085 5.443 20.306 1.00 96.00 91 ASN A O 1
ATOM 730 N N . ASN A 1 92 ? -16.794 7.030 21.235 1.00 94.81 92 ASN A N 1
ATOM 731 C CA . ASN A 1 92 ? -16.373 6.259 22.411 1.00 94.81 92 ASN A CA 1
ATOM 732 C C . ASN A 1 92 ? -15.745 4.896 22.051 1.00 94.81 92 ASN A C 1
ATOM 734 O O . ASN A 1 92 ? -16.000 3.886 22.708 1.00 94.81 92 ASN A O 1
ATOM 738 N N . LEU A 1 93 ? -14.939 4.859 20.987 1.00 93.56 93 LEU A N 1
ATOM 739 C CA . LEU A 1 93 ? -14.204 3.669 20.564 1.00 93.56 93 LEU A CA 1
ATOM 740 C C . LEU A 1 93 ? -12.839 3.637 21.251 1.00 93.56 93 LEU A C 1
ATOM 742 O O . LEU A 1 93 ? -12.054 4.578 21.129 1.00 93.56 93 LEU A O 1
ATOM 746 N N . GLU A 1 94 ? -12.538 2.538 21.939 1.00 87.75 94 GLU A N 1
ATOM 747 C CA . GLU A 1 94 ? -11.245 2.343 22.591 1.00 87.75 94 GLU A CA 1
ATOM 748 C C . GLU A 1 94 ? -10.227 1.753 21.596 1.00 87.75 94 GLU A C 1
ATOM 750 O O . GLU A 1 94 ? -10.430 0.646 21.084 1.00 87.75 94 GLU A O 1
ATOM 755 N N . PRO A 1 95 ? -9.132 2.467 21.274 1.00 81.38 95 PRO A N 1
ATOM 756 C CA . PRO A 1 95 ? -8.126 1.953 20.360 1.00 81.38 95 PRO A CA 1
ATOM 757 C C . PRO A 1 95 ? -7.284 0.867 21.041 1.00 81.38 95 PRO A C 1
ATOM 759 O O . PRO A 1 95 ? -6.590 1.115 22.027 1.00 81.38 95 PRO A O 1
ATOM 762 N N . VAL A 1 96 ? -7.268 -0.334 20.462 1.00 82.88 96 VAL A N 1
ATOM 763 C CA . VAL A 1 96 ? -6.351 -1.397 20.890 1.00 82.88 96 VAL A CA 1
ATOM 764 C C . VAL A 1 96 ? -4.944 -1.056 20.403 1.00 82.88 96 VAL A C 1
ATOM 766 O O . VAL A 1 96 ? -4.625 -1.204 19.223 1.00 82.88 96 VAL A O 1
ATOM 769 N N . THR A 1 97 ? -4.090 -0.595 21.314 1.00 75.19 97 THR A N 1
ATOM 770 C CA . THR A 1 97 ? -2.687 -0.307 21.000 1.00 75.19 97 THR A CA 1
ATOM 771 C C . THR A 1 97 ? -1.857 -1.565 21.212 1.00 75.19 97 THR A C 1
ATOM 773 O O . THR A 1 97 ? -1.672 -2.017 22.340 1.00 75.19 97 THR A O 1
ATOM 776 N N . ILE A 1 98 ? -1.342 -2.136 20.125 1.00 72.56 98 ILE A N 1
ATOM 777 C CA . ILE A 1 98 ? -0.369 -3.227 20.190 1.00 72.56 98 ILE A CA 1
ATOM 778 C C . ILE A 1 98 ? 1.018 -2.581 20.125 1.00 72.56 98 ILE A C 1
ATOM 780 O O . ILE A 1 98 ? 1.299 -1.900 19.136 1.00 72.56 98 ILE A O 1
ATOM 784 N N . PRO A 1 99 ? 1.888 -2.749 21.137 1.00 58.31 99 PRO A N 1
ATOM 785 C CA . PRO A 1 99 ? 3.242 -2.221 21.070 1.00 58.31 99 PRO A CA 1
ATOM 786 C C . PRO A 1 99 ? 3.992 -2.914 19.929 1.00 58.31 99 PRO A C 1
ATOM 788 O O . PRO A 1 99 ? 4.368 -4.083 20.024 1.00 58.31 99 PRO A O 1
ATOM 791 N N . GLU A 1 100 ? 4.195 -2.205 18.820 1.00 61.28 100 GLU A N 1
ATOM 792 C CA . GLU A 1 100 ? 5.140 -2.644 17.802 1.00 61.28 100 GLU A CA 1
ATOM 793 C C . GLU A 1 100 ? 6.562 -2.413 18.324 1.00 61.28 100 GLU A C 1
ATOM 795 O O . GLU A 1 100 ? 6.888 -1.341 18.837 1.00 61.28 100 GLU A O 1
ATOM 800 N N . ASN A 1 101 ? 7.433 -3.413 18.166 1.00 56.91 101 ASN A N 1
ATOM 801 C CA . ASN A 1 101 ? 8.866 -3.211 18.359 1.00 56.91 101 ASN A CA 1
ATOM 802 C C . ASN A 1 101 ? 9.321 -2.063 17.452 1.00 56.91 101 ASN A C 1
ATOM 804 O O . ASN A 1 101 ? 9.067 -2.106 16.245 1.00 56.91 101 ASN A O 1
ATOM 808 N N . VAL A 1 102 ? 9.991 -1.063 18.035 1.00 55.31 102 VAL A N 1
ATOM 809 C CA . VAL A 1 102 ? 10.537 0.096 17.319 1.00 55.31 102 VAL A CA 1
ATOM 810 C C . VAL A 1 102 ? 11.348 -0.413 16.129 1.00 55.31 102 VAL A C 1
ATOM 812 O O . VAL A 1 102 ? 12.406 -1.022 16.286 1.00 55.31 102 VAL A O 1
ATOM 815 N N . LYS A 1 103 ? 10.816 -0.224 14.920 1.00 56.34 103 LYS A N 1
ATOM 816 C CA . LYS A 1 103 ? 11.522 -0.570 13.688 1.00 56.34 103 LYS A CA 1
ATOM 817 C C . LYS A 1 103 ? 12.694 0.398 13.574 1.00 56.34 103 LYS A C 1
ATOM 819 O O . LYS A 1 103 ? 12.488 1.608 13.582 1.00 56.34 103 LYS A O 1
ATOM 824 N N . ASP A 1 104 ? 13.916 -0.118 13.459 1.00 56.03 104 ASP A N 1
ATOM 825 C CA . ASP A 1 104 ? 15.084 0.724 13.186 1.00 56.03 104 ASP A CA 1
ATOM 826 C C . ASP A 1 104 ? 14.848 1.539 11.909 1.00 56.03 104 ASP A C 1
ATOM 828 O O . ASP A 1 104 ? 14.798 1.003 10.797 1.00 56.03 104 ASP A O 1
ATOM 832 N N . ALA A 1 105 ? 14.718 2.851 12.090 1.00 55.97 105 ALA A N 1
ATOM 833 C CA . ALA A 1 105 ? 14.134 3.792 11.138 1.00 55.97 105 ALA A CA 1
ATOM 834 C C . ALA A 1 105 ? 14.911 3.952 9.809 1.00 55.97 105 ALA A C 1
ATOM 836 O O . ALA A 1 105 ? 14.453 4.637 8.895 1.00 55.97 105 ALA A O 1
ATOM 837 N N . GLN A 1 106 ? 16.082 3.324 9.662 1.00 60.34 106 GLN A N 1
ATOM 838 C CA . GLN A 1 106 ? 17.023 3.578 8.561 1.00 60.34 106 GLN A CA 1
ATOM 839 C C . GLN A 1 106 ? 17.493 2.321 7.810 1.00 60.34 106 GLN A C 1
ATOM 841 O O . GLN A 1 106 ? 18.448 2.375 7.038 1.00 60.34 106 GLN A O 1
ATOM 846 N N . LYS A 1 107 ? 16.847 1.162 7.995 1.00 75.75 107 LYS A N 1
ATOM 847 C CA . LYS A 1 107 ? 17.336 -0.086 7.375 1.00 75.75 107 LYS A CA 1
ATOM 848 C C . LYS A 1 107 ? 16.888 -0.294 5.917 1.00 75.75 107 LYS A C 1
ATOM 850 O O . LYS A 1 107 ? 17.505 -1.099 5.210 1.00 75.75 107 LYS A O 1
ATOM 855 N N . SER A 1 108 ? 15.875 0.434 5.434 1.00 79.81 108 SER A N 1
ATOM 856 C CA . SER A 1 108 ? 15.274 0.246 4.100 1.00 79.81 108 SER A CA 1
ATOM 857 C C . SER A 1 108 ? 14.896 1.564 3.407 1.00 79.81 108 SER A C 1
ATOM 859 O O . SER A 1 108 ? 14.795 2.604 4.050 1.00 79.81 108 SER A O 1
ATOM 861 N N . VAL A 1 109 ? 14.666 1.519 2.089 1.00 85.94 109 VAL A N 1
ATOM 862 C CA . VAL A 1 109 ? 14.130 2.667 1.329 1.00 85.94 109 VAL A CA 1
ATOM 863 C C . VAL A 1 109 ? 12.712 3.001 1.799 1.00 85.94 109 VAL A C 1
ATOM 865 O O . VAL A 1 109 ? 12.399 4.167 2.010 1.00 85.94 109 VAL A O 1
ATOM 868 N N . GLN A 1 110 ? 11.895 1.976 2.044 1.00 86.50 110 GLN A N 1
ATOM 869 C CA . GLN A 1 110 ? 10.531 2.114 2.550 1.00 86.50 110 GLN A CA 1
ATOM 870 C C . GLN A 1 110 ? 10.501 2.870 3.885 1.00 86.50 110 GLN A C 1
ATOM 872 O O . GLN A 1 110 ? 9.796 3.862 3.996 1.00 86.50 110 GLN A O 1
ATOM 877 N N . SER A 1 111 ? 11.351 2.500 4.851 1.00 86.12 111 SER A N 1
ATOM 878 C CA . SER A 1 111 ? 11.408 3.183 6.155 1.00 86.12 111 SER A CA 1
ATOM 879 C C . SER A 1 111 ? 11.865 4.645 6.050 1.00 86.12 111 SER A C 1
ATOM 881 O O . SER A 1 111 ? 11.396 5.501 6.795 1.00 86.12 111 SER A O 1
ATOM 883 N N . LEU A 1 112 ? 12.768 4.967 5.113 1.00 89.12 112 LEU A N 1
ATOM 884 C CA . LEU A 1 112 ? 13.155 6.360 4.852 1.00 89.12 112 LEU A CA 1
ATOM 885 C C . LEU A 1 112 ? 11.986 7.170 4.278 1.00 89.12 112 LEU A C 1
ATOM 887 O O . LEU A 1 112 ? 11.777 8.311 4.685 1.00 89.12 112 LEU A O 1
ATOM 891 N N . ILE A 1 113 ? 11.225 6.574 3.360 1.00 91.25 113 ILE A N 1
ATOM 892 C CA . ILE A 1 113 ? 10.057 7.200 2.738 1.00 91.25 113 ILE A CA 1
ATOM 893 C C . ILE A 1 113 ? 8.925 7.373 3.753 1.00 91.25 113 ILE A C 1
ATOM 895 O O . ILE A 1 113 ? 8.350 8.452 3.815 1.00 91.25 113 ILE A O 1
ATOM 899 N N . GLU A 1 114 ? 8.650 6.373 4.589 1.00 90.44 114 GLU A N 1
ATOM 900 C CA . GLU A 1 114 ? 7.670 6.457 5.682 1.00 90.44 114 GLU A CA 1
ATOM 901 C C . GLU A 1 114 ? 7.986 7.630 6.621 1.00 90.44 114 GLU A C 1
ATOM 903 O O . GLU A 1 114 ? 7.119 8.456 6.913 1.00 90.44 114 GLU A O 1
ATOM 908 N N . ASN A 1 115 ? 9.251 7.774 7.030 1.00 90.06 115 ASN A N 1
ATOM 909 C CA . ASN A 1 115 ? 9.689 8.903 7.852 1.00 90.06 115 ASN A CA 1
ATOM 910 C C . ASN A 1 115 ? 9.543 10.244 7.125 1.00 90.06 115 ASN A C 1
ATOM 912 O O . ASN A 1 115 ? 9.133 11.234 7.732 1.00 90.06 115 ASN A O 1
ATOM 916 N N . PHE A 1 116 ? 9.890 10.293 5.836 1.00 91.56 116 PHE A N 1
ATOM 917 C CA . PHE A 1 116 ? 9.728 11.490 5.016 1.00 91.56 116 PHE A CA 1
ATOM 918 C C . PHE A 1 116 ? 8.256 11.904 4.918 1.00 91.56 116 PHE A C 1
ATOM 920 O O . PHE A 1 116 ? 7.935 13.058 5.187 1.00 91.56 116 PHE A O 1
ATOM 927 N N . VAL A 1 117 ? 7.358 10.965 4.609 1.00 92.44 117 VAL A N 1
ATOM 928 C CA . VAL A 1 117 ? 5.914 11.214 4.497 1.00 92.44 117 VAL A CA 1
ATOM 929 C C . VAL A 1 117 ? 5.316 11.609 5.842 1.00 92.44 117 VAL A C 1
ATOM 931 O O . VAL A 1 117 ? 4.507 12.527 5.889 1.00 92.44 117 VAL A O 1
ATOM 934 N N . THR A 1 118 ? 5.742 10.986 6.941 1.00 89.75 118 THR A N 1
ATOM 935 C CA . THR A 1 118 ? 5.266 11.335 8.291 1.00 89.75 118 THR A CA 1
ATOM 936 C C . THR A 1 118 ? 5.620 12.780 8.650 1.00 89.75 118 THR A C 1
ATOM 938 O O . THR A 1 118 ? 4.769 13.531 9.125 1.00 89.75 118 THR A O 1
ATOM 941 N N . LYS A 1 119 ? 6.857 13.211 8.367 1.00 90.69 119 LYS A N 1
ATOM 942 C CA . LYS A 1 119 ? 7.269 14.614 8.541 1.00 90.69 119 LYS A CA 1
ATOM 943 C C . LYS A 1 119 ? 6.491 15.546 7.616 1.00 90.69 119 LYS A C 1
ATOM 945 O O . LYS A 1 119 ? 6.004 16.583 8.051 1.00 90.69 119 LYS A O 1
ATOM 950 N N . LEU A 1 120 ? 6.303 15.137 6.362 1.00 90.94 120 LEU A N 1
ATOM 951 C CA . LEU A 1 120 ? 5.534 15.900 5.384 1.00 90.94 120 LEU A CA 1
ATOM 952 C C . LEU A 1 120 ? 4.073 16.086 5.818 1.00 90.94 120 LEU A C 1
ATOM 954 O O . LEU A 1 120 ? 3.532 17.168 5.635 1.00 90.94 120 LEU A O 1
ATOM 958 N N . GLN A 1 121 ? 3.455 15.070 6.426 1.00 89.19 121 GLN A N 1
ATOM 959 C CA . GLN A 1 121 ? 2.102 15.151 6.980 1.00 89.19 121 GLN A CA 1
ATOM 960 C C . GLN A 1 121 ? 2.027 16.118 8.166 1.00 89.19 121 GLN A C 1
ATOM 962 O O . GLN A 1 121 ? 1.037 16.829 8.303 1.00 89.19 121 GLN A O 1
ATOM 967 N N . SER A 1 122 ? 3.056 16.160 9.018 1.00 88.56 122 SER A N 1
ATOM 968 C CA . SER A 1 122 ? 3.126 17.095 10.149 1.00 88.56 122 SER A CA 1
ATOM 969 C C . SER A 1 122 ? 3.234 18.547 9.682 1.00 88.56 122 SER A C 1
ATOM 971 O O . SER A 1 122 ? 2.477 19.401 10.143 1.00 88.56 122 SER A O 1
ATOM 973 N N . ASP A 1 123 ? 4.152 18.808 8.753 1.00 90.25 123 ASP A N 1
ATOM 974 C CA . ASP A 1 123 ? 4.544 20.172 8.392 1.00 90.25 123 ASP A CA 1
ATOM 975 C C . ASP A 1 123 ? 3.679 20.737 7.252 1.00 90.25 123 ASP A C 1
ATOM 977 O O . ASP A 1 123 ? 3.387 21.932 7.214 1.00 90.25 123 ASP A O 1
ATOM 981 N N . PHE A 1 124 ? 3.231 19.876 6.329 1.00 90.06 124 PHE A N 1
ATOM 982 C CA . PHE A 1 124 ? 2.472 20.245 5.129 1.00 90.06 124 PHE A CA 1
ATOM 983 C C . PHE A 1 124 ? 1.381 19.205 4.769 1.00 90.06 124 PHE A C 1
ATOM 985 O O . PHE A 1 124 ? 1.469 18.558 3.718 1.00 90.06 124 PHE A O 1
ATOM 992 N N . PRO A 1 125 ? 0.301 19.068 5.568 1.00 84.44 12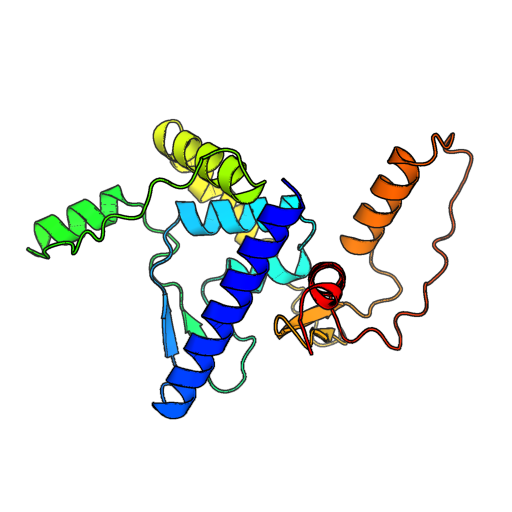5 PRO A N 1
ATOM 993 C CA . PRO A 1 125 ? -0.730 18.033 5.375 1.00 84.44 125 PRO A CA 1
ATOM 994 C C . PRO A 1 125 ? -1.353 18.000 3.965 1.00 84.44 125 PRO A C 1
ATOM 996 O O . PRO A 1 125 ? -1.631 16.940 3.398 1.00 84.44 125 PRO A O 1
ATOM 999 N N . ALA A 1 126 ? -1.539 19.173 3.346 1.00 87.75 126 ALA A N 1
ATOM 1000 C CA . ALA A 1 126 ? -2.099 19.288 1.997 1.00 87.75 126 ALA A CA 1
ATOM 1001 C C . ALA A 1 126 ? -1.224 18.612 0.919 1.00 87.75 126 ALA A C 1
ATOM 1003 O O . ALA A 1 126 ? -1.729 18.175 -0.123 1.00 87.75 126 ALA A O 1
ATOM 1004 N N . THR A 1 127 ? 0.081 18.483 1.167 1.00 90.31 127 THR A N 1
ATOM 1005 C CA . THR A 1 127 ? 1.029 17.874 0.231 1.00 90.31 127 THR A CA 1
ATOM 1006 C C . THR A 1 127 ? 0.804 16.373 0.116 1.00 90.31 127 THR A C 1
ATOM 1008 O O . THR A 1 127 ? 0.791 15.857 -0.999 1.00 90.31 127 THR A O 1
ATOM 1011 N N . VAL A 1 128 ? 0.537 15.670 1.222 1.00 90.94 128 VAL A N 1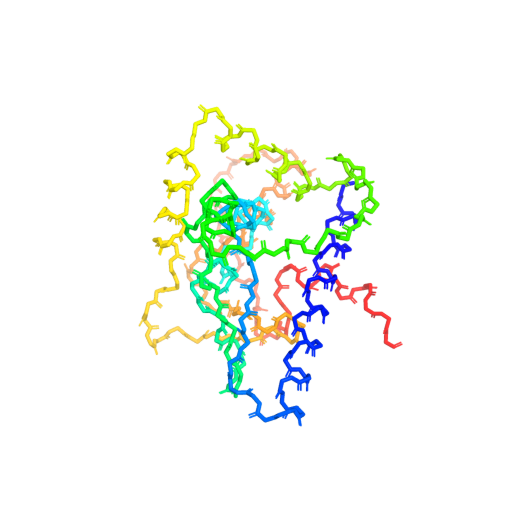
ATOM 1012 C CA . VAL A 1 128 ? 0.253 14.222 1.197 1.00 90.94 128 VAL A CA 1
ATOM 1013 C C . VAL A 1 128 ? -1.004 13.934 0.377 1.00 90.94 128 VAL A C 1
ATOM 1015 O O . VAL A 1 128 ? -0.991 13.077 -0.506 1.00 90.94 128 VAL A O 1
ATOM 1018 N N . THR A 1 129 ? -2.059 14.730 0.560 1.00 88.81 129 THR A N 1
ATOM 1019 C CA . THR A 1 129 ? -3.274 14.619 -0.264 1.00 88.81 129 THR A CA 1
ATOM 1020 C C . THR A 1 129 ? -2.993 14.893 -1.746 1.00 88.81 129 THR A C 1
ATOM 1022 O O . THR A 1 129 ? -3.530 14.216 -2.624 1.00 88.81 129 THR A O 1
ATOM 1025 N N . THR A 1 130 ? -2.131 15.865 -2.050 1.00 91.81 130 THR A N 1
ATOM 1026 C CA . THR A 1 130 ? -1.736 16.179 -3.433 1.00 91.81 130 THR A CA 1
ATOM 1027 C C . THR A 1 130 ? -0.945 15.034 -4.067 1.00 91.81 130 THR A C 1
ATOM 1029 O O . THR A 1 130 ? -1.193 14.686 -5.224 1.00 91.81 130 THR A O 1
ATOM 1032 N N . VAL A 1 131 ? -0.046 14.404 -3.307 1.00 92.25 131 VAL A N 1
ATOM 1033 C CA . VAL A 1 131 ? 0.703 13.211 -3.721 1.00 92.25 131 VAL A CA 1
ATOM 1034 C C . VAL A 1 131 ? -0.257 12.070 -4.061 1.00 92.25 131 VAL A C 1
ATOM 1036 O O . VAL A 1 131 ? -0.151 11.504 -5.146 1.00 92.25 131 VAL A O 1
ATOM 1039 N N . LEU A 1 132 ? -1.251 11.793 -3.210 1.00 91.00 132 LEU A N 1
ATOM 1040 C CA . LEU A 1 132 ? -2.262 10.759 -3.465 1.00 91.00 132 LEU A CA 1
ATOM 1041 C C . LEU A 1 132 ? -3.096 11.043 -4.719 1.00 91.00 132 LEU A C 1
ATOM 1043 O O . LEU A 1 132 ? -3.203 10.181 -5.586 1.00 91.00 132 LEU A O 1
ATOM 1047 N N . LYS A 1 133 ? -3.621 12.268 -4.863 1.00 90.62 133 LYS A N 1
ATOM 1048 C CA . LYS A 1 133 ? -4.397 12.684 -6.047 1.00 90.62 133 LYS A CA 1
ATOM 1049 C C . LYS A 1 133 ? -3.575 12.632 -7.333 1.00 90.62 133 LYS A C 1
ATOM 1051 O O . LYS A 1 133 ? -4.120 12.393 -8.406 1.00 90.62 133 LYS A O 1
ATOM 1056 N N . THR A 1 134 ? -2.273 12.889 -7.241 1.00 90.62 134 THR A N 1
ATOM 1057 C CA . THR A 1 134 ? -1.354 12.751 -8.376 1.00 90.62 134 THR A CA 1
ATOM 1058 C C . THR A 1 134 ? -1.110 11.279 -8.688 1.00 90.62 134 THR A C 1
ATOM 1060 O O . THR A 1 134 ? -1.156 10.899 -9.852 1.00 90.62 134 THR A O 1
ATOM 1063 N N . GLY A 1 135 ? -0.942 10.444 -7.661 1.00 88.75 135 GLY A N 1
ATOM 1064 C CA . GLY A 1 135 ? -0.874 8.991 -7.792 1.00 88.75 135 GLY A CA 1
ATOM 1065 C C . GLY A 1 135 ? -2.119 8.387 -8.439 1.00 88.75 135 GLY A C 1
ATOM 1066 O O . GLY A 1 135 ? -1.987 7.511 -9.279 1.00 88.75 135 GLY A O 1
ATOM 1067 N N . ASP A 1 136 ? -3.312 8.903 -8.142 1.00 88.44 136 ASP A N 1
ATOM 1068 C CA . ASP A 1 136 ? -4.568 8.438 -8.755 1.00 88.44 136 ASP A CA 1
ATOM 1069 C C . ASP A 1 136 ? -4.654 8.703 -10.260 1.00 88.44 136 ASP A C 1
ATOM 1071 O O . ASP A 1 136 ? -5.371 8.007 -10.975 1.00 88.44 136 ASP A O 1
ATOM 1075 N N . LYS A 1 137 ? -3.901 9.686 -10.764 1.00 87.75 137 LYS A N 1
ATOM 1076 C CA . LYS A 1 137 ? -3.772 9.924 -12.209 1.00 87.75 137 LYS A CA 1
ATOM 1077 C C . LYS A 1 137 ? -2.844 8.912 -12.876 1.00 87.75 137 LYS A C 1
ATOM 1079 O O . LYS A 1 137 ? -2.899 8.755 -14.093 1.00 87.75 137 LYS A O 1
ATOM 1084 N N . LEU A 1 138 ? -1.998 8.232 -12.101 1.00 82.06 138 LEU A N 1
ATOM 1085 C CA . LEU A 1 138 ? -1.162 7.130 -12.563 1.00 82.06 138 LEU A CA 1
ATOM 1086 C C . LEU A 1 138 ? -2.029 5.866 -12.606 1.00 82.06 138 LEU A C 1
ATOM 1088 O O . LEU A 1 138 ? -1.936 4.993 -11.748 1.00 82.06 138 LEU A O 1
ATOM 1092 N N . GLY A 1 139 ? -2.933 5.811 -13.580 1.00 69.38 139 GLY A N 1
ATOM 1093 C CA . GLY A 1 139 ? -3.750 4.638 -13.877 1.00 69.38 139 GLY A CA 1
ATOM 1094 C C . GLY A 1 139 ? -3.104 3.758 -14.945 1.00 69.38 139 GLY A C 1
ATOM 1095 O O . GLY A 1 139 ? -2.279 4.218 -15.733 1.00 69.38 139 GLY A O 1
ATOM 1096 N N . MET A 1 140 ? -3.512 2.490 -15.001 1.00 63.81 140 MET A N 1
ATOM 1097 C CA . MET A 1 140 ? -3.352 1.715 -16.233 1.00 63.81 140 MET A CA 1
ATOM 1098 C C . MET A 1 140 ? -4.254 2.353 -17.293 1.00 63.81 140 MET A C 1
ATOM 1100 O O . MET A 1 140 ? -5.401 2.691 -16.994 1.00 63.81 140 MET A O 1
ATOM 1104 N N . SER A 1 141 ? -3.739 2.556 -18.506 1.00 56.75 141 SER A N 1
ATOM 1105 C CA . SER A 1 141 ? -4.567 2.917 -19.656 1.00 56.75 141 SER A CA 1
ATOM 1106 C C . SER A 1 141 ? -5.720 1.913 -19.730 1.00 56.75 141 SER A C 1
ATOM 1108 O O . SER A 1 141 ? -5.505 0.705 -19.770 1.00 56.75 141 SER A O 1
ATOM 1110 N N . ASN A 1 142 ? -6.963 2.400 -19.736 1.00 51.09 142 ASN A N 1
ATOM 1111 C CA . ASN A 1 142 ? -8.166 1.572 -19.909 1.00 51.09 142 ASN A CA 1
ATOM 1112 C C . ASN A 1 142 ? -8.287 1.003 -21.336 1.00 51.09 142 ASN A C 1
ATOM 1114 O O . ASN A 1 142 ? -9.372 0.584 -21.750 1.00 51.09 142 ASN A O 1
ATOM 1118 N N . ASP A 1 143 ? -7.196 1.007 -22.100 1.00 49.19 143 ASP A N 1
ATOM 1119 C CA . ASP A 1 143 ? -7.139 0.424 -23.423 1.00 49.19 143 ASP A CA 1
ATOM 1120 C C . ASP A 1 143 ? -7.238 -1.088 -23.259 1.00 49.19 143 ASP A C 1
ATOM 1122 O O . ASP A 1 143 ? -6.275 -1.796 -22.968 1.00 49.19 143 ASP A O 1
ATOM 1126 N N . LYS A 1 144 ? -8.461 -1.583 -23.471 1.00 47.69 144 LYS A N 1
ATOM 1127 C CA . LYS A 1 144 ? -8.874 -2.997 -23.484 1.00 47.69 144 LYS A CA 1
ATOM 1128 C C . LYS A 1 144 ? -8.091 -3.869 -24.488 1.00 47.69 144 LYS A C 1
ATOM 1130 O O . LYS A 1 144 ? -8.447 -5.022 -24.706 1.00 47.69 144 LYS A O 1
ATOM 1135 N N . THR A 1 145 ? -7.066 -3.310 -25.120 1.00 46.91 145 THR A N 1
ATOM 1136 C CA . THR A 1 145 ? -6.211 -3.864 -26.170 1.00 46.91 145 THR A CA 1
ATOM 1137 C C . THR A 1 145 ? -4.786 -4.173 -25.705 1.00 46.91 145 THR A C 1
ATOM 1139 O O . THR A 1 145 ? -4.031 -4.767 -26.473 1.00 46.91 145 THR A O 1
ATOM 1142 N N . GLU A 1 146 ? -4.385 -3.820 -24.478 1.00 56.03 146 GLU A N 1
ATOM 1143 C CA . GLU A 1 146 ? -3.064 -4.209 -23.973 1.00 56.03 146 GLU A CA 1
ATOM 1144 C C . GLU A 1 146 ? -3.079 -5.635 -23.404 1.00 56.03 146 GLU A C 1
ATOM 1146 O O . GLU A 1 146 ? -3.659 -5.915 -22.357 1.00 56.03 146 GLU A O 1
ATOM 1151 N N . ASN A 1 147 ? -2.395 -6.554 -24.091 1.00 61.38 147 ASN A N 1
ATOM 1152 C CA . ASN A 1 147 ? -2.100 -7.887 -23.572 1.00 61.38 147 ASN A CA 1
ATOM 1153 C C . ASN A 1 147 ? -1.188 -7.764 -22.340 1.00 61.38 147 ASN A C 1
ATOM 1155 O O . ASN A 1 147 ? 0.026 -7.596 -22.476 1.00 61.38 147 ASN A O 1
ATOM 1159 N N . TYR A 1 148 ? -1.756 -7.858 -21.138 1.00 68.88 148 TYR A N 1
ATOM 1160 C CA . TYR A 1 148 ? -0.987 -7.943 -19.899 1.00 68.88 148 TYR A CA 1
ATOM 1161 C C . TYR A 1 148 ? -0.841 -9.399 -19.454 1.00 68.88 148 TYR A C 1
ATOM 1163 O O . TYR A 1 148 ? -1.779 -10.194 -19.494 1.00 68.88 148 TYR A O 1
ATOM 1171 N N . ARG A 1 149 ? 0.360 -9.756 -18.997 1.00 78.69 149 ARG A N 1
ATOM 1172 C CA . ARG A 1 149 ? 0.602 -11.017 -18.283 1.00 78.69 149 ARG A CA 1
ATOM 1173 C C . ARG A 1 149 ? 0.502 -10.777 -16.786 1.00 78.69 149 ARG A C 1
ATOM 1175 O O . ARG A 1 149 ? 0.705 -9.664 -16.314 1.00 78.69 149 ARG A O 1
ATOM 1182 N N . ILE A 1 150 ? 0.218 -11.825 -16.025 1.00 84.25 150 ILE A N 1
ATOM 1183 C CA . ILE A 1 150 ? 0.135 -11.745 -14.566 1.00 84.25 150 ILE A CA 1
ATOM 1184 C C . ILE A 1 150 ? 1.392 -12.375 -13.969 1.00 84.25 150 ILE A C 1
ATOM 1186 O O . ILE A 1 150 ? 1.744 -13.510 -14.287 1.00 84.25 150 ILE A O 1
ATOM 1190 N N . CYS A 1 151 ? 2.063 -11.645 -13.081 1.00 86.25 151 CYS A N 1
ATOM 1191 C CA . CYS A 1 151 ? 3.213 -12.151 -12.343 1.00 86.25 151 CYS A CA 1
ATOM 1192 C C . CYS A 1 151 ? 2.804 -13.327 -11.451 1.00 86.25 151 CYS A C 1
ATOM 1194 O O . CYS A 1 151 ? 1.887 -13.209 -10.640 1.00 86.25 151 CYS A O 1
ATOM 1196 N N . TYR A 1 152 ? 3.524 -14.445 -11.530 1.00 84.69 152 TYR A N 1
ATOM 1197 C CA . TYR A 1 152 ? 3.210 -15.627 -10.724 1.00 84.69 152 TYR A CA 1
ATOM 1198 C C . TYR A 1 152 ? 3.286 -15.369 -9.205 1.00 84.69 152 TYR A C 1
ATOM 1200 O O . TYR A 1 152 ? 2.458 -15.902 -8.463 1.00 84.69 152 TYR A O 1
ATOM 1208 N N . ILE A 1 153 ? 4.225 -14.518 -8.772 1.00 86.00 153 ILE A N 1
ATOM 1209 C CA . ILE A 1 153 ? 4.536 -14.240 -7.360 1.00 86.00 153 ILE A CA 1
ATOM 1210 C C . ILE A 1 153 ? 3.591 -13.180 -6.774 1.00 86.00 153 ILE A C 1
ATOM 1212 O O . ILE A 1 153 ? 2.817 -13.477 -5.867 1.00 86.00 153 ILE A O 1
ATOM 1216 N N . CYS A 1 154 ? 3.619 -11.946 -7.290 1.00 84.94 154 CYS A N 1
ATOM 1217 C CA . CYS A 1 154 ? 2.824 -10.842 -6.731 1.00 84.94 154 CYS A CA 1
ATOM 1218 C C . CYS A 1 154 ? 1.409 -10.720 -7.318 1.00 84.94 154 CYS A C 1
ATOM 1220 O O . CYS A 1 154 ? 0.631 -9.896 -6.840 1.00 84.94 154 CYS A O 1
ATOM 1222 N N . LYS A 1 155 ? 1.077 -11.492 -8.364 1.00 86.25 155 LYS A N 1
ATOM 1223 C CA . LYS A 1 155 ? -0.170 -11.363 -9.145 1.00 86.25 155 LYS A CA 1
ATOM 1224 C C . LYS A 1 155 ? -0.388 -9.974 -9.763 1.00 86.25 155 LYS A C 1
ATOM 1226 O O . LYS A 1 155 ? -1.503 -9.629 -10.131 1.00 86.25 155 LYS A O 1
ATOM 1231 N N . GLY A 1 156 ? 0.668 -9.171 -9.885 1.00 85.00 156 GLY A N 1
ATOM 1232 C CA . GLY A 1 156 ? 0.628 -7.867 -10.544 1.00 85.00 156 GLY A CA 1
ATOM 1233 C C . GLY A 1 156 ? 0.750 -7.961 -12.072 1.00 85.00 156 GLY A C 1
ATOM 1234 O O . GLY A 1 156 ? 1.247 -8.972 -12.582 1.00 85.00 156 GLY A O 1
ATOM 1235 N N . PRO A 1 157 ? 0.326 -6.917 -12.803 1.00 82.94 157 PRO A N 1
ATOM 1236 C CA . PRO A 1 157 ? 0.385 -6.874 -14.258 1.00 82.94 157 PRO A CA 1
ATOM 1237 C C . PRO A 1 157 ? 1.822 -6.678 -14.764 1.00 82.94 157 PRO A C 1
ATOM 1239 O O . PRO A 1 157 ? 2.611 -5.894 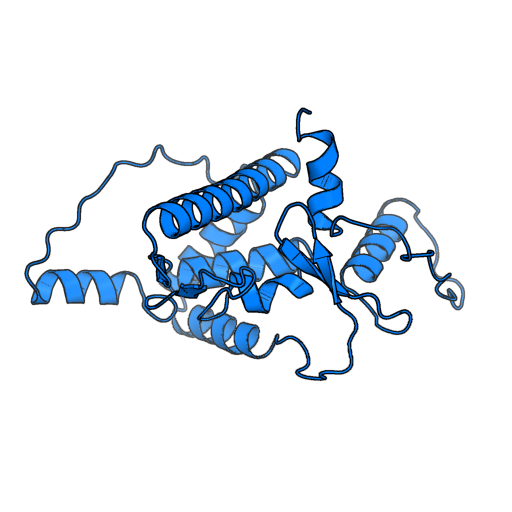-14.224 1.00 82.94 157 PRO A O 1
ATOM 1242 N N . ILE A 1 158 ? 2.142 -7.388 -15.840 1.00 80.56 158 ILE A N 1
ATOM 1243 C CA . ILE A 1 158 ? 3.376 -7.304 -16.615 1.00 80.56 158 ILE A CA 1
ATOM 1244 C C . ILE A 1 158 ? 2.982 -6.823 -18.014 1.00 80.56 158 ILE A C 1
ATOM 1246 O O . ILE A 1 158 ? 2.276 -7.529 -18.737 1.00 80.56 158 ILE A O 1
ATOM 1250 N N . SER A 1 159 ? 3.420 -5.617 -18.376 1.00 71.19 159 SER A N 1
ATOM 1251 C CA . SER A 1 159 ? 3.260 -5.066 -19.725 1.00 71.19 159 SER A CA 1
ATOM 1252 C C . SER A 1 159 ? 4.058 -5.901 -20.729 1.00 71.19 159 SER A C 1
ATOM 1254 O O . SER A 1 159 ? 5.240 -6.129 -20.494 1.00 71.19 159 SER A O 1
ATOM 1256 N N . VAL A 1 160 ? 3.434 -6.325 -21.833 1.00 63.75 160 VAL A N 1
ATOM 1257 C CA . VAL A 1 160 ? 4.082 -7.086 -22.929 1.00 63.75 160 VAL A CA 1
ATOM 1258 C C . VAL A 1 160 ? 4.292 -6.206 -24.176 1.00 63.75 160 VAL A C 1
ATOM 1260 O O . VAL A 1 160 ? 4.594 -6.695 -25.262 1.00 63.75 160 VAL A O 1
ATOM 1263 N N . SER A 1 161 ? 4.093 -4.886 -24.077 1.00 59.28 161 SER A N 1
ATOM 1264 C CA . SER A 1 161 ? 4.167 -4.009 -25.248 1.00 59.28 161 SER A CA 1
ATOM 1265 C C . SER A 1 161 ? 5.617 -3.701 -25.646 1.00 59.28 161 SER A C 1
ATOM 1267 O O . SER A 1 161 ? 6.378 -3.047 -24.931 1.00 59.28 161 SER A O 1
ATOM 1269 N N . SER A 1 162 ? 5.983 -4.134 -26.854 1.00 52.53 162 SER A N 1
ATOM 1270 C CA . SER A 1 162 ? 7.309 -3.959 -27.460 1.00 52.53 162 SER A CA 1
ATOM 1271 C C . SER A 1 162 ? 7.692 -2.490 -27.700 1.00 52.53 162 SER A C 1
ATOM 1273 O O . SER A 1 162 ? 8.878 -2.163 -27.703 1.00 52.53 162 SER A O 1
ATOM 1275 N N . GLN A 1 163 ? 6.716 -1.583 -27.819 1.00 55.03 163 GLN A N 1
ATOM 1276 C CA . GLN A 1 163 ? 6.930 -0.170 -28.164 1.00 55.03 163 GLN A CA 1
ATOM 1277 C C . GLN A 1 163 ? 6.889 0.824 -26.993 1.00 55.03 163 GLN A C 1
ATOM 1279 O O . GLN A 1 163 ? 7.273 1.976 -27.180 1.00 55.03 163 GLN A O 1
ATOM 1284 N N . SER A 1 164 ? 6.474 0.425 -25.785 1.00 59.38 164 SER A N 1
ATOM 1285 C CA . SER A 1 164 ? 6.381 1.370 -24.664 1.00 59.38 164 SER A CA 1
ATOM 1286 C C . SER A 1 164 ? 7.706 1.497 -23.895 1.00 59.38 164 SER A C 1
ATOM 1288 O O . SER A 1 164 ? 8.441 0.524 -23.663 1.00 59.38 164 SER A O 1
ATOM 1290 N N . LEU A 1 165 ? 8.039 2.733 -23.514 1.00 67.31 165 LEU A N 1
ATOM 1291 C CA . LEU A 1 165 ? 9.097 3.043 -22.554 1.00 67.31 165 LEU A CA 1
ATOM 1292 C C . LEU A 1 165 ? 8.609 2.624 -21.163 1.00 67.31 165 LEU A C 1
ATOM 1294 O O . LEU A 1 165 ? 7.793 3.308 -20.552 1.00 67.31 165 LEU A O 1
ATOM 1298 N N . THR A 1 166 ? 9.086 1.483 -20.668 1.00 71.38 166 THR A N 1
ATOM 1299 C CA . THR A 1 166 ? 8.690 0.958 -19.356 1.00 71.38 166 THR A CA 1
ATOM 1300 C C . THR A 1 166 ? 9.656 1.400 -18.257 1.00 71.38 166 THR A C 1
ATOM 1302 O O . THR A 1 166 ? 10.841 1.646 -18.502 1.00 71.38 166 THR A O 1
ATOM 1305 N N . SER A 1 167 ? 9.178 1.435 -17.008 1.00 75.06 167 SER A N 1
ATOM 1306 C CA . SER A 1 167 ? 10.034 1.687 -15.839 1.00 75.06 167 SER A CA 1
ATOM 1307 C C . SER A 1 167 ? 11.173 0.661 -15.723 1.00 75.06 167 SER A C 1
ATOM 1309 O O . SER A 1 167 ? 12.273 1.017 -15.312 1.00 75.06 167 SER A O 1
ATOM 1311 N N . GLU A 1 168 ? 10.950 -0.591 -16.148 1.00 74.00 168 GLU A N 1
ATOM 1312 C CA . GLU A 1 168 ? 11.993 -1.629 -16.191 1.00 74.00 168 GLU A CA 1
ATOM 1313 C C . GLU A 1 168 ? 13.124 -1.258 -17.163 1.00 74.00 168 GLU A C 1
ATOM 1315 O O . GLU A 1 168 ? 14.299 -1.350 -16.801 1.00 74.00 168 GLU A O 1
ATOM 1320 N N . LYS A 1 169 ? 12.787 -0.804 -18.380 1.00 77.12 169 LYS A N 1
ATOM 1321 C CA . LYS A 1 169 ? 13.776 -0.346 -19.368 1.00 77.12 169 LYS A CA 1
ATOM 1322 C C . LYS A 1 169 ? 14.580 0.840 -18.827 1.00 77.12 169 LYS A C 1
ATOM 1324 O O . LYS A 1 169 ? 15.805 0.829 -18.923 1.00 77.12 169 LYS A O 1
ATOM 1329 N N . ALA A 1 170 ? 13.912 1.810 -18.200 1.00 80.56 170 ALA A N 1
ATOM 1330 C CA . ALA A 1 170 ? 14.569 2.976 -17.607 1.00 80.56 170 ALA A CA 1
ATOM 1331 C C . ALA A 1 170 ? 15.569 2.584 -16.504 1.00 80.56 170 ALA A C 1
ATOM 1333 O O . ALA A 1 170 ? 16.713 3.030 -16.536 1.00 80.56 170 ALA A O 1
ATOM 1334 N N . ILE A 1 171 ? 15.185 1.687 -15.586 1.00 79.38 171 ILE A N 1
ATOM 1335 C CA . ILE A 1 171 ? 16.085 1.202 -14.526 1.00 79.38 171 ILE A CA 1
ATOM 1336 C C . ILE A 1 171 ? 17.309 0.500 -15.116 1.00 79.38 171 ILE A C 1
ATOM 1338 O O . ILE A 1 171 ? 18.427 0.773 -14.682 1.00 79.38 171 ILE A O 1
ATOM 1342 N N . LYS A 1 172 ? 17.124 -0.383 -16.107 1.00 79.69 172 LYS A N 1
ATOM 1343 C CA . LYS A 1 172 ? 18.243 -1.091 -16.753 1.00 79.69 172 LYS A CA 1
ATOM 1344 C C . LYS A 1 172 ? 19.223 -0.118 -17.404 1.00 79.69 172 LYS A C 1
ATOM 1346 O O . LYS A 1 172 ? 20.431 -0.301 -17.274 1.00 79.69 172 LYS A O 1
ATOM 1351 N N . VAL A 1 173 ? 18.713 0.927 -18.056 1.00 83.38 173 VAL A N 1
ATOM 1352 C CA . VAL A 1 173 ? 19.542 1.988 -18.642 1.00 83.38 173 VAL A CA 1
ATOM 1353 C C . VAL A 1 173 ? 20.306 2.738 -17.553 1.00 83.38 173 VAL A C 1
ATOM 1355 O O . VAL A 1 173 ? 21.529 2.819 -17.634 1.00 83.38 173 VAL A O 1
ATOM 1358 N N . SER A 1 174 ? 19.632 3.219 -16.503 1.00 84.00 174 SER A N 1
ATOM 1359 C CA . SER A 1 174 ? 20.296 3.900 -15.383 1.00 84.00 174 SER A CA 1
ATOM 1360 C C . SER A 1 174 ? 21.367 3.021 -14.736 1.00 84.00 174 SER A C 1
ATOM 1362 O O . SER A 1 174 ? 22.472 3.487 -14.480 1.00 84.00 174 SER A O 1
ATOM 1364 N N . GLN A 1 175 ? 21.084 1.732 -14.538 1.00 81.62 175 GLN A N 1
ATOM 1365 C CA . GLN A 1 175 ? 22.027 0.767 -13.978 1.00 81.62 175 GLN A CA 1
ATOM 1366 C C . GLN A 1 175 ? 23.244 0.558 -14.883 1.00 81.62 175 GLN A C 1
ATOM 1368 O O . GLN A 1 175 ? 24.362 0.473 -14.375 1.00 81.62 175 GLN A O 1
ATOM 1373 N N . LYS A 1 176 ? 23.039 0.483 -16.204 1.00 82.56 176 LYS A N 1
ATOM 1374 C CA . LYS A 1 176 ? 24.128 0.367 -17.178 1.00 82.56 176 LYS A CA 1
ATOM 1375 C C . LYS A 1 176 ? 25.011 1.613 -17.147 1.00 82.56 176 LYS A C 1
ATOM 1377 O O . LYS A 1 176 ? 26.211 1.477 -16.967 1.00 82.56 176 LYS A O 1
ATOM 1382 N N . ILE A 1 177 ? 24.413 2.806 -17.186 1.00 85.12 177 ILE A N 1
ATOM 1383 C CA . ILE A 1 177 ? 25.127 4.094 -17.119 1.00 85.12 177 ILE A CA 1
ATOM 1384 C C . ILE A 1 177 ? 25.894 4.259 -15.799 1.00 85.12 177 ILE A C 1
ATOM 1386 O O . ILE A 1 177 ? 26.997 4.791 -15.780 1.00 85.12 177 ILE A O 1
ATOM 1390 N N . SER A 1 178 ? 25.331 3.823 -14.669 1.00 84.19 178 SER A N 1
ATOM 1391 C CA . SER A 1 178 ? 26.023 3.927 -13.377 1.00 84.19 178 SER A CA 1
ATOM 1392 C C . SER A 1 178 ? 27.195 2.952 -13.234 1.00 84.19 178 SER A C 1
ATOM 1394 O O . SER A 1 178 ? 28.104 3.219 -12.455 1.00 84.19 178 SER A O 1
ATOM 1396 N N . ARG A 1 179 ? 27.166 1.807 -13.928 1.00 78.62 179 ARG A N 1
ATOM 1397 C CA . ARG A 1 179 ? 28.213 0.771 -13.850 1.00 78.62 179 ARG A CA 1
ATOM 1398 C C . ARG A 1 179 ? 29.307 0.966 -14.885 1.00 78.62 179 ARG A C 1
ATOM 1400 O O . ARG A 1 179 ? 30.478 0.757 -14.592 1.00 78.62 179 ARG A O 1
ATOM 1407 N N . GLU A 1 180 ? 28.906 1.329 -16.091 1.00 72.94 180 GLU A N 1
ATOM 1408 C CA . GLU A 1 180 ? 29.773 1.563 -17.228 1.00 72.94 180 GLU A CA 1
ATOM 1409 C C . GLU A 1 180 ? 29.759 3.074 -17.446 1.00 72.94 180 GLU A C 1
ATOM 1411 O O . GLU A 1 180 ? 28.723 3.634 -17.795 1.00 72.94 180 GLU A O 1
ATOM 1416 N N . SER A 1 181 ? 30.880 3.758 -17.213 1.00 60.88 181 SER A N 1
ATOM 1417 C CA . SER A 1 181 ? 31.031 5.192 -17.483 1.00 60.88 181 SER A CA 1
ATOM 1418 C C . SER A 1 181 ? 31.011 5.452 -18.998 1.00 60.88 181 SER A C 1
ATOM 1420 O O . SER A 1 181 ? 32.034 5.764 -19.605 1.00 60.88 181 SER A O 1
ATOM 1422 N N . ILE A 1 182 ? 29.860 5.233 -19.631 1.00 60.53 182 ILE A N 1
ATOM 1423 C CA . ILE A 1 182 ? 29.655 5.332 -21.072 1.00 60.53 182 ILE A CA 1
ATOM 1424 C C . ILE A 1 182 ? 29.427 6.796 -21.426 1.00 60.53 182 ILE A C 1
ATOM 1426 O O . ILE A 1 182 ? 28.477 7.426 -20.959 1.00 60.53 182 ILE A O 1
ATOM 1430 N N . GLN A 1 183 ? 30.272 7.326 -22.309 1.00 56.81 183 GLN A N 1
ATOM 1431 C CA . GLN A 1 183 ? 29.961 8.548 -23.039 1.00 56.81 183 GLN A CA 1
ATOM 1432 C C . GLN A 1 183 ? 28.801 8.251 -23.997 1.00 56.81 183 GLN A C 1
ATOM 1434 O O . GLN A 1 183 ? 28.898 7.367 -24.846 1.00 56.81 183 GLN A O 1
ATOM 1439 N N . LEU A 1 184 ? 27.685 8.963 -23.827 1.00 58.03 184 LEU A N 1
ATOM 1440 C CA . LEU A 1 184 ? 26.493 8.866 -24.673 1.00 58.03 184 LEU A CA 1
ATOM 1441 C C . LEU A 1 184 ? 26.796 9.422 -26.073 1.00 58.03 184 LEU A C 1
ATOM 1443 O O . LEU A 1 184 ? 26.413 10.542 -26.400 1.00 58.03 184 LEU A O 1
ATOM 1447 N N . THR A 1 185 ? 27.491 8.657 -26.909 1.00 43.66 185 THR A N 1
ATOM 1448 C CA . THR A 1 185 ? 27.615 8.947 -28.336 1.00 43.66 185 THR A CA 1
ATOM 1449 C C . THR A 1 185 ? 26.577 8.137 -29.111 1.00 43.66 185 THR A C 1
ATOM 1451 O O . THR A 1 185 ? 26.628 6.917 -29.180 1.00 43.66 185 THR A O 1
ATOM 1454 N N . ASN A 1 186 ? 25.613 8.879 -29.663 1.00 45.97 186 ASN A N 1
ATOM 1455 C CA . ASN A 1 186 ? 24.638 8.533 -30.699 1.00 45.97 186 ASN A CA 1
ATOM 1456 C C . ASN A 1 186 ? 23.770 7.270 -30.533 1.00 45.97 186 ASN A C 1
ATOM 1458 O O . ASN A 1 186 ? 24.197 6.147 -30.765 1.00 45.97 186 ASN A O 1
ATOM 1462 N N . GLY A 1 187 ? 22.472 7.519 -30.303 1.00 51.41 187 GLY A N 1
ATOM 1463 C CA . GLY A 1 187 ? 21.370 6.730 -30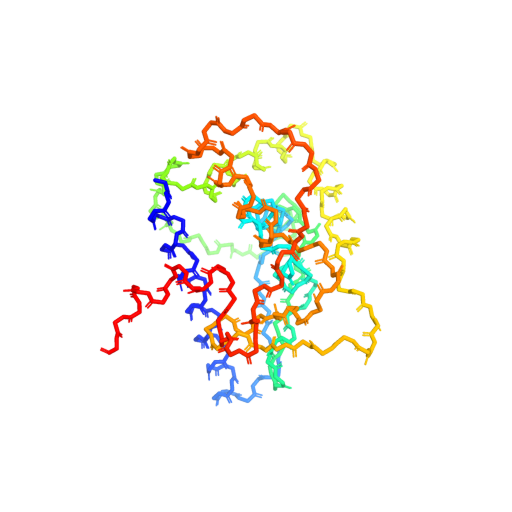.862 1.00 51.41 187 GLY A CA 1
ATOM 1464 C C . GLY A 1 187 ? 21.358 5.244 -30.515 1.00 51.41 187 GLY A C 1
ATOM 1465 O O . GLY A 1 187 ? 21.475 4.409 -31.406 1.00 51.41 187 GLY A O 1
ATOM 1466 N N . TYR A 1 188 ? 21.147 4.903 -29.243 1.00 49.50 188 TYR A N 1
ATOM 1467 C CA . TYR A 1 188 ? 20.862 3.518 -28.875 1.00 49.50 188 TYR A CA 1
ATOM 1468 C C . TYR A 1 188 ? 19.491 3.104 -29.423 1.00 49.50 188 TYR A C 1
ATOM 1470 O O . TYR A 1 188 ? 18.449 3.495 -28.892 1.00 49.50 188 TYR A O 1
ATOM 1478 N N . MET A 1 189 ? 19.501 2.296 -30.487 1.00 42.69 189 MET A N 1
ATOM 1479 C CA . MET A 1 189 ? 18.365 1.448 -30.826 1.00 42.69 189 MET A CA 1
ATOM 1480 C C . MET A 1 189 ? 18.117 0.486 -29.662 1.00 42.69 189 MET A C 1
ATOM 1482 O O . MET A 1 189 ? 19.027 -0.191 -29.185 1.00 42.69 189 MET A O 1
ATOM 1486 N N . PHE A 1 190 ? 16.880 0.480 -29.167 1.00 51.88 190 PHE A N 1
ATOM 1487 C CA . PHE A 1 190 ? 16.424 -0.456 -28.149 1.00 51.88 190 PHE A CA 1
ATOM 1488 C C . PHE A 1 190 ? 16.323 -1.842 -28.782 1.00 51.88 190 PHE A C 1
ATOM 1490 O O . PHE A 1 190 ? 15.324 -2.147 -29.432 1.00 51.88 190 PHE A O 1
ATOM 1497 N N . ASP A 1 191 ? 17.340 -2.679 -28.578 1.00 40.19 191 ASP A N 1
ATOM 1498 C CA . ASP A 1 191 ? 17.216 -4.104 -28.864 1.00 40.19 191 ASP A CA 1
ATOM 1499 C C . ASP A 1 191 ? 16.074 -4.666 -28.014 1.00 40.19 191 ASP A C 1
ATOM 1501 O O . ASP A 1 191 ? 16.084 -4.623 -26.777 1.00 40.19 191 ASP A O 1
ATOM 1505 N N . GLY A 1 192 ? 15.041 -5.132 -28.713 1.00 43.06 192 GLY A N 1
ATOM 1506 C CA . GLY A 1 192 ? 13.903 -5.821 -28.136 1.00 43.06 192 GLY A CA 1
ATOM 1507 C C . GLY A 1 192 ? 14.388 -7.108 -27.495 1.00 43.06 192 GLY A C 1
ATOM 1508 O O . GLY A 1 192 ? 14.561 -8.119 -28.167 1.00 43.06 192 GLY A O 1
ATOM 1509 N N . VAL A 1 193 ? 14.621 -7.067 -26.185 1.00 43.97 193 VAL A N 1
ATOM 1510 C CA . VAL A 1 193 ? 14.801 -8.285 -25.402 1.00 43.97 193 VAL A CA 1
ATOM 1511 C C . VAL A 1 193 ? 13.505 -9.076 -25.519 1.00 43.97 193 VAL A C 1
ATOM 1513 O O . VAL A 1 193 ? 12.433 -8.563 -25.203 1.00 43.97 193 VAL A O 1
ATOM 1516 N N . ASP A 1 194 ? 13.626 -10.306 -26.005 1.00 43.41 194 ASP A N 1
ATOM 1517 C CA . ASP A 1 194 ? 12.539 -11.253 -26.211 1.00 43.41 194 ASP A CA 1
ATOM 1518 C C . ASP A 1 194 ? 11.828 -11.546 -24.869 1.00 43.41 194 ASP A C 1
ATOM 1520 O O . ASP A 1 194 ? 12.228 -12.396 -24.074 1.00 43.41 194 ASP A O 1
ATOM 1524 N N . GLU A 1 195 ? 10.787 -10.763 -24.564 1.00 52.44 195 GLU A N 1
ATOM 1525 C CA . GLU A 1 195 ? 9.968 -10.841 -23.341 1.00 52.44 195 GLU A CA 1
ATOM 1526 C C . GLU A 1 195 ? 8.984 -12.026 -23.357 1.00 52.44 195 GLU A C 1
ATOM 1528 O O . GLU A 1 195 ? 8.173 -12.207 -22.440 1.00 52.44 195 GLU A O 1
ATOM 1533 N N . SER A 1 196 ? 9.056 -12.879 -24.380 1.00 50.88 196 SER A N 1
ATOM 1534 C CA . SER A 1 196 ? 8.058 -13.904 -24.677 1.00 50.88 196 SER A CA 1
ATOM 1535 C C . SER A 1 196 ? 7.909 -14.984 -23.598 1.00 50.88 196 SER A C 1
ATOM 1537 O O . SER A 1 196 ? 6.836 -15.585 -23.536 1.00 50.88 196 SER A O 1
ATOM 1539 N N . ASN A 1 197 ? 8.841 -15.135 -22.643 1.00 54.19 197 ASN A N 1
ATOM 1540 C CA . ASN A 1 197 ? 8.790 -16.200 -21.621 1.00 54.19 197 ASN A CA 1
ATOM 1541 C C . ASN A 1 197 ? 8.904 -15.772 -20.140 1.00 54.19 197 ASN A C 1
ATOM 1543 O O . ASN A 1 197 ? 8.989 -16.627 -19.255 1.00 54.19 197 ASN A O 1
ATOM 1547 N N . LYS A 1 198 ? 8.879 -14.471 -19.818 1.00 66.00 198 LYS A N 1
ATOM 1548 C CA . LYS A 1 198 ? 9.040 -14.019 -18.423 1.00 66.00 198 LYS A CA 1
ATOM 1549 C C . LYS A 1 198 ? 7.739 -14.199 -17.618 1.00 66.00 198 LYS A C 1
ATOM 1551 O O . LYS A 1 198 ? 6.734 -13.549 -17.900 1.00 66.00 198 LYS A O 1
ATOM 1556 N N . LYS A 1 199 ? 7.754 -15.084 -16.607 1.00 76.00 199 LYS A N 1
ATOM 1557 C CA . LYS A 1 199 ? 6.613 -15.362 -15.696 1.00 76.00 199 LYS A CA 1
ATOM 1558 C C . LYS A 1 199 ? 6.556 -14.435 -14.470 1.00 76.00 199 LYS A C 1
ATOM 1560 O O . LYS A 1 199 ? 5.560 -14.425 -13.741 1.00 76.00 199 LYS A O 1
ATOM 1565 N N . THR A 1 200 ? 7.622 -13.677 -14.217 1.00 82.25 200 THR A N 1
ATOM 1566 C CA . THR A 1 200 ? 7.796 -12.821 -13.035 1.00 82.25 200 THR A CA 1
ATOM 1567 C C . THR A 1 200 ? 8.029 -11.365 -13.447 1.00 82.25 200 THR A C 1
ATOM 1569 O O . THR A 1 200 ? 8.671 -11.078 -14.456 1.00 82.25 200 THR A O 1
ATOM 1572 N N . CYS A 1 201 ? 7.490 -10.410 -12.683 1.00 81.94 201 CYS A N 1
ATOM 1573 C CA . CYS A 1 201 ? 7.760 -8.989 -12.924 1.00 81.94 201 CYS A CA 1
ATOM 1574 C C . CYS A 1 201 ? 9.202 -8.632 -12.519 1.00 81.94 201 CYS A C 1
ATOM 1576 O O . CYS A 1 201 ? 9.822 -9.358 -11.741 1.00 81.94 201 CYS A O 1
ATOM 1578 N N . PHE A 1 202 ? 9.729 -7.496 -12.995 1.00 79.06 202 PHE A N 1
ATOM 1579 C CA . PHE A 1 202 ? 11.085 -7.022 -12.666 1.00 79.06 202 PHE A CA 1
ATOM 1580 C C . PHE A 1 202 ? 11.406 -7.085 -11.167 1.00 79.06 202 PHE A C 1
ATOM 1582 O O . PHE A 1 202 ? 12.437 -7.609 -10.759 1.00 79.06 202 PHE A O 1
ATOM 1589 N N . SER A 1 203 ? 10.478 -6.601 -10.343 1.00 77.94 203 SER A N 1
ATOM 1590 C CA . SER A 1 203 ? 10.613 -6.603 -8.889 1.00 77.94 203 SER A CA 1
ATOM 1591 C C . SER A 1 203 ? 10.667 -8.022 -8.308 1.00 77.94 203 SER A C 1
ATOM 1593 O O . SER A 1 203 ? 11.523 -8.308 -7.475 1.00 77.94 203 SER A O 1
ATOM 1595 N N . CYS A 1 204 ? 9.789 -8.919 -8.762 1.00 80.38 204 CYS A N 1
ATOM 1596 C CA . CYS A 1 204 ? 9.725 -10.289 -8.258 1.00 80.38 204 CYS A CA 1
ATOM 1597 C C . CYS A 1 204 ? 10.868 -11.171 -8.772 1.00 80.38 204 CYS A C 1
ATOM 1599 O O . CYS A 1 204 ? 11.232 -12.120 -8.091 1.00 80.38 204 CYS A O 1
ATOM 1601 N N . SER A 1 205 ? 11.474 -10.842 -9.915 1.00 81.44 205 SER A N 1
ATOM 1602 C CA . SER A 1 205 ? 12.658 -11.541 -10.431 1.00 81.44 205 SER A CA 1
ATOM 1603 C C . SER A 1 205 ? 13.860 -11.421 -9.485 1.00 81.44 205 SER A C 1
ATOM 1605 O O . SER A 1 205 ? 14.632 -12.363 -9.354 1.00 81.44 205 SER A O 1
ATOM 1607 N N . ASN A 1 206 ? 13.975 -10.311 -8.747 1.00 77.69 206 ASN A N 1
ATOM 1608 C CA . ASN A 1 206 ? 15.002 -10.150 -7.712 1.00 77.69 206 ASN A CA 1
ATOM 1609 C C . ASN A 1 206 ? 14.668 -10.897 -6.406 1.00 77.69 206 ASN A C 1
ATOM 1611 O O . ASN A 1 206 ? 15.548 -11.082 -5.571 1.00 77.69 206 ASN A O 1
ATOM 1615 N N . ILE A 1 207 ? 13.407 -11.301 -6.217 1.00 76.19 207 ILE A N 1
ATOM 1616 C CA . ILE A 1 207 ? 12.922 -12.028 -5.031 1.00 76.19 207 ILE A CA 1
ATOM 1617 C C . ILE A 1 207 ? 12.970 -13.542 -5.260 1.00 76.19 207 ILE A C 1
ATOM 1619 O O . ILE A 1 207 ? 13.214 -14.287 -4.318 1.00 76.19 207 ILE A O 1
ATOM 1623 N N . GLU A 1 208 ? 12.783 -13.989 -6.504 1.00 72.06 208 GLU A N 1
ATOM 1624 C CA . GLU A 1 208 ? 12.860 -15.388 -6.939 1.00 72.06 208 GLU A CA 1
ATOM 1625 C C . GLU A 1 208 ? 14.031 -16.190 -6.330 1.00 72.06 208 GLU A C 1
ATOM 1627 O O . GLU A 1 208 ? 13.755 -17.255 -5.783 1.00 72.06 208 GLU A O 1
ATOM 1632 N N . PRO A 1 209 ? 15.289 -15.698 -6.281 1.00 72.50 209 PRO A N 1
ATOM 1633 C CA . PRO A 1 209 ? 16.395 -16.447 -5.670 1.00 72.50 209 PRO A CA 1
ATOM 1634 C C . PRO A 1 209 ? 16.299 -16.619 -4.142 1.00 72.50 209 PRO A C 1
ATOM 1636 O O . PRO A 1 209 ? 17.039 -17.417 -3.574 1.00 72.50 209 PRO A O 1
ATOM 1639 N N . PHE A 1 210 ? 15.419 -15.880 -3.463 1.00 67.31 210 PHE A N 1
ATOM 1640 C CA . PHE A 1 210 ? 15.200 -15.962 -2.012 1.00 67.31 210 PHE A CA 1
ATOM 1641 C C . PHE A 1 210 ? 13.951 -16.774 -1.639 1.00 67.31 210 PHE A C 1
ATOM 1643 O O . PHE A 1 210 ? 13.695 -17.001 -0.455 1.00 67.31 210 PHE A O 1
ATOM 1650 N N . LEU A 1 211 ? 13.163 -17.207 -2.627 1.00 65.19 211 LEU A N 1
ATOM 1651 C CA . LEU A 1 211 ? 12.068 -18.147 -2.427 1.00 65.19 211 LEU A CA 1
ATOM 1652 C C . LEU A 1 211 ? 12.669 -19.554 -2.400 1.00 65.19 211 LEU A C 1
ATOM 1654 O O . LEU A 1 211 ? 12.940 -20.138 -3.443 1.00 65.19 211 LEU A O 1
ATOM 1658 N N . ILE A 1 212 ? 12.917 -20.077 -1.200 1.00 51.19 212 ILE A N 1
ATOM 1659 C CA . ILE A 1 212 ? 13.335 -21.470 -1.014 1.00 51.19 212 ILE A CA 1
ATOM 1660 C C . ILE A 1 212 ? 12.218 -22.362 -1.585 1.00 51.19 212 ILE A C 1
ATOM 1662 O O . ILE A 1 212 ? 11.088 -22.308 -1.095 1.00 51.19 212 ILE A O 1
ATOM 1666 N N . THR A 1 213 ? 12.527 -23.104 -2.652 1.00 40.91 213 THR A N 1
ATOM 1667 C CA . THR A 1 213 ? 11.740 -24.252 -3.145 1.00 40.91 213 THR A CA 1
ATOM 1668 C C . THR A 1 213 ? 11.625 -25.336 -2.094 1.00 40.91 213 THR A C 1
ATOM 1670 O O . THR A 1 213 ? 12.672 -25.640 -1.478 1.00 40.91 213 THR A O 1
#

Radius of gyration: 19.39 Å; chains: 1; bounding box: 49×44×54 Å

Sequence (213 aa):
MVVQSLTNDLKNINKRKILIDVAKKLNCKFIFTPEISTDIASQLLSNVALGRGSHIPLDTGFCDTRDEHVTILRPLRVFDIKELALYNYFNNLEPVTIPENVKDAQKSVQSLIENFVTKLQSDFPATVTTVLKTGDKLGMSNDKTENYRICYICKGPISVSSQSLTSEKAIKVSQKISRESIQLTNGYMFDGVDESNKKTCFSCSNIEPFLIT

Organism: NCBI:txid559131

InterPro domains:
  IPR014729 Rossmann-like alpha/beta/alpha sandwich fold [G3DSA:3.40.50.620] (5-187)
  IPR019407 Cytoplasmic tRNA 2-thiolation protein 2 [PF10288] (108-205)
  IPR019407 Cytoplasmic tRNA 2-thiolation protein 2 [PTHR20882] (8-207)